Protein AF-A0A951K657-F1 (afdb_monomer)

Solvent-accessible surface area (backbone atoms only — not comparable to full-atom values): 16477 Å² total; per-residue (Å²): 132,79,83,72,75,10,32,23,38,54,66,85,27,36,49,50,70,65,60,55,49,51,17,49,51,46,45,46,56,62,49,43,58,57,51,50,55,52,50,51,54,36,43,76,71,51,40,68,32,94,78,66,47,94,76,34,62,66,59,53,51,48,53,50,50,55,50,49,52,57,38,48,50,48,14,52,29,23,33,74,68,17,27,41,73,26,27,52,76,70,41,30,33,37,26,23,64,56,17,35,62,27,50,60,70,32,22,42,50,24,40,56,36,43,53,64,19,43,69,65,83,35,58,36,42,56,39,35,81,71,38,82,60,35,34,27,54,25,30,58,76,36,44,35,38,47,30,31,56,90,50,50,44,86,25,90,84,70,24,13,66,75,59,92,83,51,91,63,56,53,67,59,50,7,46,62,71,37,70,58,56,74,67,58,42,52,51,51,49,52,51,48,57,48,38,53,57,25,41,52,70,22,33,73,64,50,81,74,43,97,55,39,67,58,31,50,48,41,50,32,50,45,34,46,41,46,47,30,70,76,37,63,90,52,24,74,55,47,48,42,24,58,79,51,28,63,76,46,70,88,48,84,76,62,57,62,60,53,43,48,58,29,74,77,31,66,68,62,36,30,58,75,48,69,46,61,92,85,39,40,62,54,64,57,52,70,58,81,90,78,88,80,83,84,83,81,81,80,82,82,88,80,134

Structure (mmCIF, N/CA/C/O backbone):
data_AF-A0A951K657-F1
#
_entry.id   AF-A0A951K657-F1
#
loop_
_atom_site.group_PDB
_atom_site.id
_atom_site.type_symbol
_atom_site.label_atom_id
_atom_site.label_alt_id
_atom_site.label_comp_id
_atom_site.label_asym_id
_atom_site.label_entity_id
_atom_site.label_seq_id
_atom_site.pdbx_PDB_ins_code
_atom_site.Cartn_x
_atom_site.Cartn_y
_atom_site.Cartn_z
_atom_site.occupancy
_atom_site.B_iso_or_equiv
_atom_site.auth_seq_id
_atom_site.auth_comp_id
_atom_site.auth_asym_id
_atom_site.auth_atom_id
_atom_site.pdbx_PDB_model_num
ATOM 1 N N . MET A 1 1 ? 3.129 24.658 0.415 1.00 36.84 1 MET A N 1
ATOM 2 C CA . MET A 1 1 ? 3.734 23.311 0.359 1.00 36.84 1 MET A CA 1
ATOM 3 C C . MET A 1 1 ? 2.594 22.319 0.476 1.00 36.84 1 MET A C 1
ATOM 5 O O . MET A 1 1 ? 2.076 22.123 1.563 1.00 36.84 1 MET A O 1
ATOM 9 N N . THR A 1 2 ? 2.093 21.830 -0.655 1.00 37.91 2 THR A N 1
ATOM 10 C CA . THR A 1 2 ? 1.007 20.845 -0.695 1.00 37.91 2 THR A CA 1
ATOM 11 C C . THR A 1 2 ? 1.469 19.587 0.023 1.00 37.91 2 THR A C 1
ATOM 13 O O . THR A 1 2 ? 2.501 19.034 -0.357 1.00 37.91 2 THR A O 1
ATOM 16 N N . SER A 1 3 ? 0.738 19.168 1.059 1.00 46.50 3 SER A N 1
ATOM 17 C CA . SER A 1 3 ? 0.893 17.846 1.666 1.00 46.50 3 SER A CA 1
ATOM 18 C C . SER A 1 3 ? 0.840 16.814 0.538 1.00 46.50 3 SER A C 1
ATOM 20 O O . SER A 1 3 ? -0.196 16.622 -0.098 1.00 46.50 3 SER A O 1
ATOM 22 N N . GLY A 1 4 ? 1.999 16.275 0.161 1.00 60.72 4 GLY A N 1
ATOM 23 C CA . GLY A 1 4 ? 2.090 15.308 -0.920 1.00 60.72 4 GLY A CA 1
ATOM 24 C C . GLY A 1 4 ? 1.488 14.013 -0.413 1.00 60.72 4 GLY A C 1
ATOM 25 O O . GLY A 1 4 ? 2.099 13.388 0.447 1.00 60.72 4 GLY A O 1
ATOM 26 N N . ARG A 1 5 ? 0.306 13.638 -0.919 1.00 71.69 5 ARG A N 1
ATOM 27 C CA . ARG A 1 5 ? -0.341 12.344 -0.649 1.00 71.69 5 ARG A CA 1
ATOM 28 C C . ARG A 1 5 ? 0.705 11.229 -0.674 1.00 71.69 5 ARG A C 1
ATOM 30 O O . ARG A 1 5 ? 1.334 10.998 -1.711 1.00 71.69 5 ARG A O 1
ATOM 37 N N . ARG A 1 6 ? 0.900 10.562 0.461 1.00 87.00 6 ARG A N 1
ATOM 38 C CA . ARG A 1 6 ? 1.860 9.464 0.592 1.00 87.00 6 ARG A CA 1
ATOM 39 C C . ARG A 1 6 ? 1.144 8.140 0.356 1.00 87.00 6 ARG A C 1
ATOM 41 O O . ARG A 1 6 ? -0.032 7.994 0.658 1.00 87.00 6 ARG A O 1
ATOM 48 N N . ALA A 1 7 ? 1.855 7.180 -0.210 1.00 89.56 7 ALA A N 1
ATOM 49 C CA . ALA A 1 7 ? 1.397 5.809 -0.380 1.00 89.56 7 ALA A CA 1
ATOM 50 C C . ALA A 1 7 ? 1.783 4.971 0.842 1.00 89.56 7 ALA A C 1
ATOM 52 O O . ALA A 1 7 ? 2.960 4.936 1.198 1.00 89.56 7 ALA A O 1
ATOM 53 N N . ARG A 1 8 ? 0.834 4.258 1.444 1.00 90.56 8 ARG A N 1
ATOM 54 C CA . ARG A 1 8 ? 1.086 3.193 2.422 1.00 90.56 8 ARG A CA 1
ATOM 55 C C . ARG A 1 8 ? 0.817 1.841 1.764 1.00 90.56 8 ARG A C 1
ATOM 57 O O . ARG A 1 8 ? -0.072 1.728 0.923 1.00 90.56 8 ARG A O 1
ATOM 64 N N . TRP A 1 9 ? 1.604 0.821 2.091 1.00 90.06 9 TRP A N 1
ATOM 65 C CA . TRP A 1 9 ? 1.439 -0.517 1.513 1.00 90.06 9 TRP A CA 1
ATOM 66 C C . TRP A 1 9 ? 1.827 -1.613 2.501 1.00 90.06 9 TRP A C 1
ATOM 68 O O . TRP A 1 9 ? 2.601 -1.390 3.424 1.00 90.06 9 TRP A O 1
ATOM 78 N N . SER A 1 10 ? 1.345 -2.831 2.268 1.00 88.44 10 SER A N 1
ATOM 79 C CA . SER A 1 10 ? 1.759 -4.029 3.007 1.00 88.44 10 SER A CA 1
ATOM 80 C C . SER A 1 10 ? 2.848 -4.809 2.262 1.00 88.44 10 SER A C 1
ATOM 82 O O . SER A 1 10 ? 3.091 -4.599 1.073 1.00 88.44 10 SER A O 1
ATOM 84 N N . THR A 1 11 ? 3.494 -5.772 2.924 1.00 86.81 11 THR A N 1
ATOM 85 C CA . THR A 1 11 ? 4.450 -6.684 2.262 1.00 86.81 11 THR A CA 1
ATOM 86 C C . THR A 1 11 ? 3.804 -7.477 1.123 1.00 86.81 11 THR A C 1
ATOM 88 O O . THR A 1 11 ? 4.459 -7.749 0.119 1.00 86.81 11 THR A O 1
ATOM 91 N N . ALA A 1 12 ? 2.505 -7.778 1.221 1.00 84.56 12 ALA A N 1
ATOM 92 C CA . ALA A 1 12 ? 1.753 -8.430 0.155 1.00 84.56 12 ALA A CA 1
ATOM 93 C C . ALA A 1 12 ? 1.646 -7.551 -1.102 1.00 84.56 12 ALA A C 1
ATOM 95 O O . ALA A 1 12 ? 1.672 -8.074 -2.213 1.00 84.56 12 ALA A O 1
ATOM 96 N N . ALA A 1 13 ? 1.570 -6.227 -0.956 1.00 89.19 13 ALA A N 1
ATOM 97 C CA . ALA A 1 13 ? 1.479 -5.286 -2.075 1.00 89.19 13 ALA A CA 1
ATOM 98 C C . ALA A 1 13 ? 2.794 -5.137 -2.867 1.00 89.19 13 ALA A C 1
ATOM 100 O O . ALA A 1 13 ? 2.797 -4.561 -3.955 1.00 89.19 13 ALA A O 1
ATOM 101 N N . VAL A 1 14 ? 3.912 -5.666 -2.362 1.00 92.44 14 VAL A N 1
ATOM 102 C CA . VAL A 1 14 ? 5.221 -5.595 -3.022 1.00 92.44 14 VAL A CA 1
ATOM 103 C C . VAL A 1 14 ? 5.235 -6.446 -4.296 1.00 92.44 14 VAL A C 1
ATOM 105 O O . VAL A 1 14 ? 4.946 -7.645 -4.270 1.00 92.44 14 VAL A O 1
ATOM 108 N N . ALA A 1 15 ? 5.640 -5.832 -5.410 1.00 92.69 15 ALA A N 1
ATOM 109 C CA . ALA A 1 15 ? 5.658 -6.478 -6.719 1.00 92.69 15 ALA A CA 1
ATOM 110 C C . ALA A 1 15 ? 6.639 -7.661 -6.765 1.00 92.69 15 ALA A C 1
ATOM 112 O O . ALA A 1 15 ? 7.788 -7.564 -6.308 1.00 92.69 15 ALA A O 1
ATOM 113 N N . ALA A 1 16 ? 6.196 -8.772 -7.348 1.00 92.00 16 ALA A N 1
ATOM 114 C CA . ALA A 1 16 ? 6.977 -9.991 -7.497 1.00 92.00 16 ALA A CA 1
ATOM 115 C C . ALA A 1 16 ? 8.127 -9.842 -8.508 1.00 92.00 16 ALA A C 1
ATOM 117 O O . ALA A 1 16 ? 8.050 -9.017 -9.422 1.00 92.00 16 ALA A O 1
ATOM 118 N N . PRO A 1 17 ? 9.190 -10.668 -8.409 1.00 90.69 17 PRO A N 1
ATOM 119 C CA . PRO A 1 17 ? 10.281 -10.642 -9.382 1.00 90.69 17 PRO A CA 1
ATOM 120 C C . PRO A 1 17 ? 9.796 -10.885 -10.819 1.00 90.69 17 PRO A C 1
ATOM 122 O O . PRO A 1 17 ? 10.276 -10.228 -11.738 1.00 90.69 17 PRO A O 1
ATOM 125 N N . ALA A 1 18 ? 8.801 -11.761 -11.007 1.00 90.81 18 ALA A N 1
ATOM 126 C CA . ALA A 1 18 ? 8.214 -12.050 -12.315 1.00 90.81 18 ALA A CA 1
ATOM 127 C C . ALA A 1 18 ? 7.479 -10.841 -12.921 1.00 90.81 18 ALA A C 1
ATOM 129 O O . ALA A 1 18 ? 7.693 -10.532 -14.087 1.00 90.81 18 ALA A O 1
ATOM 130 N N . GLU A 1 19 ? 6.687 -10.106 -12.130 1.00 91.88 19 GLU A N 1
ATOM 131 C CA . GLU A 1 19 ? 6.001 -8.879 -12.577 1.00 91.88 19 GLU A CA 1
ATOM 132 C C . GLU A 1 19 ? 7.016 -7.801 -12.983 1.00 91.88 19 GLU A C 1
ATOM 134 O O . GLU A 1 19 ? 6.885 -7.154 -14.020 1.00 91.88 19 GLU A O 1
ATOM 139 N N . ARG A 1 20 ? 8.089 -7.652 -12.195 1.00 92.12 20 ARG A N 1
ATOM 140 C CA . ARG A 1 20 ? 9.195 -6.734 -12.504 1.00 92.12 20 ARG A CA 1
ATOM 141 C C . ARG A 1 20 ? 9.932 -7.142 -13.784 1.00 92.12 20 ARG A C 1
ATOM 143 O O . ARG A 1 20 ? 10.294 -6.271 -14.574 1.00 92.12 20 ARG A O 1
ATOM 150 N N . GLY A 1 21 ? 10.147 -8.443 -13.985 1.00 91.50 21 GLY A N 1
ATOM 151 C CA . GLY A 1 21 ? 10.746 -9.003 -15.197 1.00 91.50 21 GLY A CA 1
ATOM 152 C C . GLY A 1 21 ? 9.871 -8.785 -16.431 1.00 91.50 21 GLY A C 1
ATOM 153 O O . GLY A 1 21 ? 10.366 -8.316 -17.451 1.00 91.50 21 GLY A O 1
ATOM 154 N N . ALA A 1 22 ? 8.565 -9.027 -16.321 1.00 93.75 22 ALA A N 1
ATOM 155 C CA . ALA A 1 22 ? 7.604 -8.779 -17.390 1.00 93.75 22 ALA A CA 1
ATOM 156 C C . ALA A 1 22 ? 7.537 -7.288 -17.766 1.00 93.75 22 ALA A C 1
ATOM 158 O O . ALA A 1 22 ? 7.591 -6.958 -18.949 1.00 93.75 22 ALA A O 1
ATOM 159 N N . ALA A 1 23 ? 7.528 -6.376 -16.785 1.00 93.75 23 ALA A N 1
ATOM 160 C CA . ALA A 1 23 ? 7.581 -4.936 -17.057 1.00 93.75 23 ALA A CA 1
ATOM 161 C C . ALA A 1 23 ? 8.860 -4.557 -17.814 1.00 93.75 23 ALA A C 1
ATOM 163 O O . ALA A 1 23 ? 8.818 -3.771 -18.760 1.00 93.75 23 ALA A O 1
ATOM 164 N N . TRP A 1 24 ? 9.998 -5.135 -17.414 1.00 91.50 24 TRP A N 1
ATOM 165 C CA . TRP A 1 24 ? 11.273 -4.913 -18.088 1.00 91.50 24 TRP A CA 1
ATOM 166 C C . TRP A 1 24 ? 11.266 -5.437 -19.526 1.00 91.50 24 TRP A C 1
ATOM 168 O O . TRP A 1 24 ? 11.791 -4.754 -20.400 1.00 91.50 24 TRP A O 1
ATOM 178 N N . LEU A 1 25 ? 10.652 -6.592 -19.796 1.00 93.31 25 LEU A N 1
ATOM 179 C CA . LEU A 1 25 ? 10.497 -7.110 -21.159 1.00 93.31 25 LEU A CA 1
ATOM 180 C C . LEU A 1 25 ? 9.660 -6.169 -22.034 1.00 93.31 25 LEU A C 1
ATOM 182 O O . LEU A 1 25 ? 10.054 -5.898 -23.165 1.00 93.31 25 LEU A O 1
ATOM 186 N N . ILE A 1 26 ? 8.562 -5.620 -21.503 1.00 93.62 26 ILE A N 1
ATOM 187 C CA . ILE A 1 26 ? 7.722 -4.651 -22.227 1.00 93.62 26 ILE A CA 1
ATOM 188 C C . ILE A 1 26 ? 8.519 -3.381 -22.542 1.00 93.62 26 ILE A C 1
ATOM 190 O O . ILE A 1 26 ? 8.580 -2.961 -23.696 1.00 93.62 26 ILE A O 1
ATOM 194 N N . ASP A 1 27 ? 9.184 -2.795 -21.542 1.00 92.25 27 ASP A N 1
ATOM 195 C CA . ASP A 1 27 ? 10.034 -1.617 -21.759 1.00 92.25 27 ASP A CA 1
ATOM 196 C C . ASP A 1 27 ? 11.173 -1.923 -22.753 1.00 92.25 27 ASP A C 1
ATOM 198 O O . ASP A 1 27 ? 11.537 -1.081 -23.572 1.00 92.25 27 ASP A O 1
ATOM 202 N N . THR A 1 28 ? 11.724 -3.139 -22.722 1.00 90.00 28 THR A N 1
ATOM 203 C CA . THR A 1 28 ? 12.795 -3.565 -23.632 1.00 90.00 28 THR A CA 1
ATOM 204 C C . THR A 1 28 ? 12.290 -3.704 -25.062 1.00 90.00 28 THR A C 1
ATOM 206 O O . THR A 1 28 ? 12.982 -3.263 -25.972 1.00 90.00 28 THR A O 1
ATOM 209 N N . ALA A 1 29 ? 11.083 -4.234 -25.279 1.00 91.44 29 ALA A N 1
ATOM 210 C CA . ALA A 1 29 ? 10.469 -4.318 -26.603 1.00 91.44 29 ALA A CA 1
ATOM 211 C C . ALA A 1 29 ? 10.284 -2.930 -27.246 1.00 91.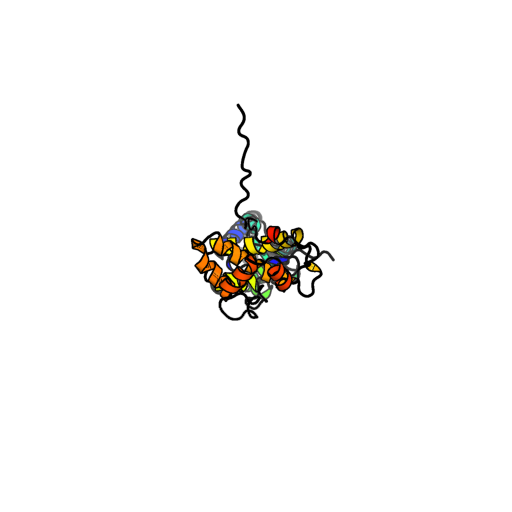44 29 ALA A C 1
ATOM 213 O O . ALA A 1 29 ? 10.530 -2.769 -28.440 1.00 91.44 29 ALA A O 1
ATOM 214 N N . ILE A 1 30 ? 9.949 -1.908 -26.448 1.00 87.50 30 ILE A N 1
ATOM 215 C CA . ILE A 1 30 ? 9.865 -0.513 -26.915 1.00 87.50 30 ILE A CA 1
ATOM 216 C C . ILE A 1 30 ? 11.235 -0.030 -27.416 1.00 87.50 30 ILE A C 1
ATOM 218 O O . ILE A 1 30 ? 11.348 0.513 -28.515 1.00 87.50 30 ILE A O 1
ATOM 222 N N . PHE A 1 31 ? 12.297 -0.261 -26.639 1.00 89.00 31 PHE A N 1
ATOM 223 C CA . PHE A 1 31 ? 13.657 0.117 -27.040 1.00 89.00 31 PHE A CA 1
ATOM 224 C C . PHE A 1 31 ? 14.247 -0.782 -28.129 1.00 89.00 31 PHE A C 1
ATOM 226 O O . PHE A 1 31 ? 15.192 -0.368 -28.798 1.00 89.00 31 PHE A O 1
ATOM 233 N N . TRP A 1 32 ? 13.697 -1.976 -28.340 1.00 90.62 32 TRP A N 1
ATOM 234 C CA . TRP A 1 32 ? 14.156 -2.909 -29.363 1.00 90.62 32 TRP A CA 1
ATOM 235 C C . TRP A 1 32 ? 13.965 -2.340 -30.770 1.00 90.62 32 TRP A C 1
ATOM 237 O O . TRP A 1 32 ? 14.863 -2.461 -31.595 1.00 90.62 32 TRP A O 1
ATOM 247 N N . VAL A 1 33 ? 12.864 -1.619 -31.013 1.00 88.56 33 VAL A N 1
ATOM 248 C CA . VAL A 1 33 ? 12.624 -0.910 -32.285 1.00 88.56 33 VAL A CA 1
ATOM 249 C C . VAL A 1 33 ? 13.722 0.117 -32.562 1.00 88.56 33 VAL A C 1
ATOM 251 O O . VAL A 1 33 ? 14.273 0.160 -33.661 1.00 88.56 33 VAL A O 1
ATOM 254 N N . VAL A 1 34 ? 14.083 0.910 -31.547 1.00 88.62 34 VAL A N 1
ATOM 255 C CA . VAL A 1 34 ? 15.183 1.881 -31.642 1.00 88.62 34 VAL A CA 1
ATOM 256 C C . VAL A 1 34 ? 16.489 1.151 -31.939 1.00 88.62 34 VAL A C 1
ATOM 258 O O . VAL A 1 34 ? 17.200 1.536 -32.862 1.00 88.62 34 VAL A O 1
ATOM 261 N N . TRP A 1 35 ? 16.764 0.066 -31.208 1.00 90.00 35 TRP A N 1
ATOM 262 C CA . TRP A 1 35 ? 17.951 -0.774 -31.376 1.00 90.00 35 TRP A CA 1
ATOM 263 C C . TRP A 1 35 ? 18.096 -1.297 -32.809 1.00 90.00 35 TRP A C 1
ATOM 265 O O . TRP A 1 35 ? 19.143 -1.090 -33.417 1.00 90.00 35 TRP A O 1
ATOM 275 N N . VAL A 1 36 ? 17.037 -1.899 -33.361 1.00 90.56 36 VAL A N 1
ATOM 276 C CA . VAL A 1 36 ? 16.998 -2.430 -34.733 1.00 90.56 36 VAL A CA 1
ATOM 277 C C . VAL A 1 36 ? 17.254 -1.327 -35.757 1.00 90.56 36 VAL A C 1
ATOM 279 O O . VAL A 1 36 ? 18.074 -1.520 -36.652 1.00 90.56 36 VAL A O 1
ATOM 282 N N . ALA A 1 37 ? 16.621 -0.160 -35.609 1.00 89.19 37 ALA A N 1
ATOM 283 C CA . ALA A 1 37 ? 16.818 0.960 -36.528 1.00 89.19 37 ALA A CA 1
ATOM 284 C C . ALA A 1 37 ? 18.288 1.414 -36.582 1.00 89.19 37 ALA A C 1
ATOM 286 O O . ALA A 1 37 ? 18.843 1.602 -37.665 1.00 89.19 37 ALA A O 1
ATOM 287 N N . GLY A 1 38 ? 18.951 1.533 -35.429 1.00 87.69 38 GLY A N 1
ATOM 288 C CA . GLY A 1 38 ? 20.371 1.880 -35.406 1.00 87.69 38 GLY A CA 1
ATOM 289 C C . GLY A 1 38 ? 21.282 0.758 -35.894 1.00 87.69 38 GLY A C 1
ATOM 290 O O . GLY A 1 38 ? 22.287 1.040 -36.540 1.00 87.69 38 GLY A O 1
ATOM 291 N N . THR A 1 39 ? 20.933 -0.512 -35.664 1.00 86.00 39 THR A N 1
ATOM 292 C CA . THR A 1 39 ? 21.669 -1.641 -36.253 1.00 86.00 39 THR A CA 1
ATOM 293 C C . THR A 1 39 ? 21.602 -1.621 -37.776 1.00 86.00 39 THR A C 1
ATOM 295 O O . THR A 1 39 ? 22.640 -1.783 -38.408 1.00 86.00 39 THR A O 1
ATOM 298 N N . ILE A 1 40 ? 20.430 -1.368 -38.368 1.00 87.75 40 ILE A N 1
ATOM 299 C CA . ILE A 1 40 ? 20.278 -1.240 -39.827 1.00 87.75 40 ILE A CA 1
ATOM 300 C C . ILE A 1 40 ? 21.192 -0.126 -40.355 1.00 87.75 40 ILE A C 1
ATOM 302 O O . ILE A 1 40 ? 21.992 -0.372 -41.254 1.00 87.75 40 ILE A O 1
ATOM 306 N N . LEU A 1 41 ? 21.174 1.054 -39.727 1.00 85.88 41 LEU A N 1
ATOM 307 C CA . LEU A 1 41 ? 22.048 2.174 -40.099 1.00 85.88 41 LEU A CA 1
ATOM 308 C C . LEU A 1 41 ? 23.548 1.819 -39.999 1.00 85.88 41 LEU A C 1
ATOM 310 O O . LEU A 1 41 ? 24.359 2.202 -40.845 1.00 85.88 41 LEU A O 1
ATOM 314 N N . LEU A 1 42 ? 23.945 1.079 -38.961 1.00 86.44 42 LEU A N 1
ATOM 315 C CA . LEU A 1 42 ? 25.331 0.632 -38.773 1.00 86.44 42 LEU A CA 1
ATOM 316 C C . LEU A 1 42 ? 25.762 -0.422 -39.806 1.00 86.44 42 LEU A C 1
ATOM 318 O O . LEU A 1 42 ? 26.932 -0.457 -40.193 1.00 86.44 42 LEU A O 1
ATOM 322 N N . VAL A 1 43 ? 24.832 -1.261 -40.267 1.00 85.19 43 VAL A N 1
ATOM 323 C CA . VAL A 1 43 ? 25.062 -2.207 -41.367 1.00 85.19 43 VAL A CA 1
ATOM 324 C C . VAL A 1 43 ? 25.204 -1.458 -42.693 1.00 85.19 43 VAL A C 1
ATOM 326 O O . VAL A 1 43 ? 26.173 -1.693 -43.410 1.00 85.19 43 VAL A O 1
ATOM 329 N N . GLU A 1 44 ? 24.314 -0.508 -42.992 1.00 84.75 44 GLU A N 1
ATOM 330 C CA . GLU A 1 44 ? 24.365 0.300 -44.223 1.00 84.75 44 GLU A CA 1
ATOM 331 C C . GLU A 1 44 ? 25.653 1.122 -44.339 1.00 84.75 44 GLU A C 1
ATOM 333 O O . GLU A 1 44 ? 26.218 1.270 -45.421 1.00 84.75 44 GLU A O 1
ATOM 338 N N . THR A 1 45 ? 26.166 1.624 -43.214 1.00 82.81 45 THR A N 1
ATOM 339 C CA . THR A 1 45 ? 27.448 2.348 -43.170 1.00 82.81 45 THR A CA 1
ATOM 340 C C . THR A 1 45 ? 28.679 1.433 -43.203 1.00 82.81 45 THR A C 1
ATOM 342 O O . THR A 1 45 ? 29.810 1.930 -43.202 1.00 82.81 45 THR A O 1
ATOM 345 N N . GLY A 1 46 ? 28.485 0.110 -43.250 1.00 79.38 46 GLY A N 1
ATOM 346 C CA . GLY A 1 46 ? 29.544 -0.895 -43.336 1.00 79.38 46 GLY A CA 1
ATOM 347 C C . GLY A 1 46 ? 30.339 -1.100 -42.043 1.00 79.38 46 GLY A C 1
ATOM 348 O O . GLY A 1 46 ? 31.395 -1.729 -42.079 1.00 79.38 46 GLY A O 1
ATOM 349 N N . GLU A 1 47 ? 29.880 -0.578 -40.898 1.00 78.56 47 GLU A N 1
ATOM 350 C CA . GLU A 1 47 ? 30.584 -0.739 -39.614 1.00 78.56 47 GLU A CA 1
ATOM 351 C C . GLU A 1 47 ? 30.385 -2.123 -38.990 1.00 78.56 47 GLU A C 1
ATOM 353 O O . GLU A 1 47 ? 31.306 -2.646 -38.363 1.00 78.56 47 GLU A O 1
ATOM 358 N N . LEU A 1 48 ? 29.210 -2.721 -39.200 1.00 74.88 48 LEU A N 1
ATOM 359 C CA . LEU A 1 48 ? 28.879 -4.094 -38.793 1.00 74.88 48 LEU A CA 1
ATOM 360 C C . LEU A 1 48 ? 29.008 -5.110 -39.950 1.00 74.88 48 LEU A C 1
ATOM 362 O O . LEU A 1 48 ? 28.506 -6.225 -39.836 1.00 74.88 48 LEU A O 1
ATOM 366 N N . GLY A 1 49 ? 29.636 -4.719 -41.067 1.00 68.62 49 GLY A N 1
ATOM 367 C CA . GLY A 1 49 ? 29.883 -5.584 -42.228 1.00 68.62 49 GLY A CA 1
ATOM 368 C C . GLY A 1 49 ? 31.028 -6.583 -42.015 1.00 68.62 49 GLY A C 1
ATOM 369 O O . GLY A 1 49 ? 31.593 -6.662 -40.928 1.00 68.62 49 GLY A O 1
ATOM 370 N N . ASP A 1 50 ? 31.382 -7.332 -43.063 1.00 72.38 50 ASP A N 1
ATOM 371 C CA . ASP A 1 50 ? 32.412 -8.377 -43.009 1.00 72.38 50 ASP A CA 1
ATOM 372 C C . ASP A 1 50 ? 33.728 -7.898 -43.675 1.00 72.38 50 ASP A C 1
ATOM 374 O O . ASP A 1 50 ? 33.710 -7.564 -44.865 1.00 72.38 50 ASP A O 1
ATOM 378 N N . PRO A 1 51 ? 34.873 -7.821 -42.960 1.00 67.94 51 PRO A N 1
ATOM 379 C CA . PRO A 1 51 ? 35.062 -8.182 -41.557 1.00 67.94 51 PRO A CA 1
ATOM 380 C C . PRO A 1 51 ? 34.595 -7.087 -40.574 1.00 67.94 51 PRO A C 1
ATOM 382 O O . PRO A 1 51 ? 34.761 -5.892 -40.857 1.00 67.94 51 PRO A O 1
ATOM 385 N N . PRO A 1 52 ? 34.103 -7.467 -39.378 1.00 65.94 52 PRO A N 1
ATOM 386 C CA . PRO A 1 52 ? 33.669 -6.518 -38.359 1.00 65.94 52 PRO A CA 1
ATOM 387 C C . PRO A 1 52 ? 34.805 -5.587 -37.938 1.00 65.94 52 PRO A C 1
ATOM 389 O O . PRO A 1 52 ? 35.909 -6.028 -37.597 1.00 65.94 52 PRO A O 1
ATOM 392 N N . ARG A 1 53 ? 34.536 -4.279 -37.898 1.00 69.75 53 ARG A N 1
ATOM 393 C CA . ARG A 1 53 ? 35.505 -3.307 -37.384 1.00 69.75 53 ARG A CA 1
ATOM 394 C C . ARG A 1 53 ? 35.441 -3.294 -35.861 1.00 69.75 53 ARG A C 1
ATOM 396 O O . ARG A 1 53 ? 34.538 -2.708 -35.274 1.00 69.75 53 ARG A O 1
ATOM 403 N N . TRP A 1 54 ? 36.449 -3.876 -35.216 1.00 61.94 54 TRP A N 1
ATOM 404 C CA . TRP A 1 54 ? 36.599 -3.886 -33.751 1.00 61.94 54 TRP A CA 1
ATOM 405 C C . TRP A 1 54 ? 36.617 -2.483 -33.115 1.00 61.94 54 TRP A C 1
ATOM 407 O O . TRP A 1 54 ? 36.338 -2.338 -31.929 1.00 61.94 54 TRP A O 1
ATOM 417 N N . THR A 1 55 ? 36.906 -1.441 -33.900 1.00 68.25 55 THR A N 1
ATOM 418 C CA . THR A 1 55 ? 36.925 -0.031 -33.487 1.00 68.25 55 THR A CA 1
ATOM 419 C C . THR A 1 55 ? 35.820 0.799 -34.144 1.00 68.25 55 THR A C 1
ATOM 421 O O . THR A 1 55 ? 36.039 1.976 -34.400 1.00 68.25 55 THR A O 1
ATOM 424 N N . ALA A 1 56 ? 34.652 0.215 -34.441 1.00 76.31 56 ALA A N 1
ATOM 425 C CA . ALA A 1 56 ? 33.488 0.900 -35.016 1.00 76.31 56 ALA A CA 1
ATOM 426 C C . ALA A 1 56 ? 33.011 2.070 -34.120 1.00 76.31 56 ALA A C 1
ATOM 428 O O . ALA A 1 56 ? 32.286 1.854 -33.139 1.00 76.31 56 ALA A O 1
ATOM 429 N N . PRO A 1 57 ? 33.423 3.325 -34.398 1.00 82.12 57 PRO A N 1
ATOM 430 C CA . PRO A 1 57 ? 33.189 4.420 -33.470 1.00 82.12 57 PRO A CA 1
ATOM 431 C C . PRO A 1 57 ? 31.712 4.816 -33.463 1.00 82.12 57 PRO A C 1
ATOM 433 O O . PRO A 1 57 ? 31.199 5.208 -32.416 1.00 82.12 57 PRO A O 1
ATOM 436 N N . ARG A 1 58 ? 30.992 4.662 -34.586 1.00 84.50 58 ARG A N 1
ATOM 437 C CA . ARG A 1 58 ? 29.553 4.939 -34.624 1.00 84.50 58 ARG A CA 1
ATOM 438 C C . ARG A 1 58 ? 28.780 3.865 -33.878 1.00 84.50 58 ARG A C 1
ATOM 440 O O . ARG A 1 58 ? 27.815 4.215 -33.212 1.00 84.50 58 ARG A O 1
ATOM 447 N N . ALA A 1 59 ? 29.220 2.605 -33.903 1.00 84.56 59 ALA A N 1
ATOM 448 C CA . ALA A 1 59 ? 28.618 1.561 -33.072 1.00 84.56 59 ALA A CA 1
ATOM 449 C C . ALA A 1 59 ? 28.755 1.876 -31.571 1.00 84.56 59 ALA A C 1
ATOM 451 O O . ALA A 1 59 ? 27.778 1.777 -30.831 1.00 84.56 59 ALA A O 1
ATOM 452 N N . LEU A 1 60 ? 29.928 2.333 -31.120 1.00 86.81 60 LEU A N 1
ATOM 453 C CA . LEU A 1 60 ? 30.130 2.756 -29.728 1.00 86.81 60 LEU A CA 1
ATOM 454 C C . LEU A 1 60 ? 29.278 3.976 -29.359 1.00 86.81 60 LEU A C 1
ATOM 456 O O . LEU A 1 60 ? 28.635 3.982 -28.308 1.00 86.81 60 LEU A O 1
ATOM 460 N N . VAL A 1 61 ? 29.231 4.989 -30.230 1.00 89.25 61 VAL A N 1
ATOM 461 C CA . VAL A 1 61 ? 28.368 6.167 -30.044 1.00 89.25 61 VAL A CA 1
ATOM 462 C C . VAL A 1 61 ? 26.900 5.751 -29.990 1.00 89.25 61 VAL A C 1
ATOM 464 O O . VAL A 1 61 ? 26.170 6.205 -29.115 1.00 89.25 61 VAL A O 1
ATOM 467 N N . TRP A 1 62 ? 26.469 4.850 -30.869 1.00 89.50 62 TRP A N 1
ATOM 468 C CA . TRP A 1 62 ? 25.109 4.328 -30.899 1.00 89.50 62 TRP A CA 1
ATOM 469 C C . TRP A 1 62 ? 24.741 3.603 -29.601 1.00 89.50 62 TRP A C 1
ATOM 471 O O . TRP A 1 62 ? 23.712 3.903 -28.995 1.00 89.50 62 TRP A O 1
ATOM 481 N N . LEU A 1 63 ? 25.611 2.708 -29.122 1.00 88.81 63 LEU A N 1
ATOM 482 C CA . LEU A 1 63 ? 25.433 2.025 -27.841 1.00 88.81 63 LEU A CA 1
ATOM 483 C C . LEU A 1 63 ? 25.324 3.024 -26.685 1.00 88.81 63 LEU A C 1
ATOM 485 O O . LEU A 1 63 ? 24.434 2.890 -25.844 1.00 88.81 63 LEU A O 1
ATOM 489 N N . ALA A 1 64 ? 26.185 4.044 -26.663 1.00 90.81 64 ALA A N 1
ATOM 490 C CA . ALA A 1 64 ? 26.137 5.099 -25.659 1.00 90.81 64 ALA A CA 1
ATOM 491 C C . ALA A 1 64 ? 24.821 5.889 -25.729 1.00 90.81 64 ALA A C 1
ATOM 493 O O . ALA A 1 64 ? 24.188 6.101 -24.697 1.00 90.81 64 ALA A O 1
ATOM 494 N N . VAL A 1 65 ? 24.363 6.267 -26.927 1.00 91.44 65 VAL A N 1
ATOM 495 C CA . VAL A 1 65 ? 23.099 6.992 -27.137 1.00 91.44 65 VAL A CA 1
ATOM 496 C C . VAL A 1 65 ? 21.909 6.169 -26.653 1.00 91.44 65 VAL A C 1
ATOM 498 O O . VAL A 1 65 ? 21.124 6.658 -25.842 1.00 91.44 65 VAL A O 1
ATOM 501 N N . VAL A 1 66 ? 21.783 4.908 -27.072 1.00 91.00 66 VAL A N 1
ATOM 502 C CA . VAL A 1 66 ? 20.682 4.032 -26.638 1.00 91.00 66 VAL A CA 1
ATOM 503 C C . VAL A 1 66 ? 20.729 3.793 -25.131 1.00 91.00 66 VAL A C 1
ATOM 505 O O . VAL A 1 66 ? 19.695 3.797 -24.455 1.00 91.00 66 VAL A O 1
ATOM 508 N N . TRP A 1 67 ? 21.925 3.611 -24.572 1.00 91.31 67 TRP A N 1
ATOM 509 C CA . TRP A 1 67 ? 22.086 3.459 -23.134 1.00 91.31 67 TRP A CA 1
ATOM 510 C C . TRP A 1 67 ? 21.635 4.723 -22.389 1.00 91.31 67 TRP A C 1
ATOM 512 O O . TRP A 1 67 ? 20.790 4.621 -21.502 1.00 91.31 67 TRP A O 1
ATOM 522 N N . VAL A 1 68 ? 22.091 5.912 -22.792 1.00 93.44 68 VAL A N 1
ATOM 523 C CA . VAL A 1 68 ? 21.677 7.191 -22.188 1.00 93.44 68 VAL A CA 1
ATOM 524 C C . VAL A 1 68 ? 20.171 7.405 -22.320 1.00 93.44 68 VAL A C 1
ATOM 526 O O . VAL A 1 68 ? 19.522 7.715 -21.323 1.00 93.44 68 VAL A O 1
ATOM 529 N N . LEU A 1 69 ? 19.591 7.181 -23.502 1.00 93.06 69 LEU A N 1
ATOM 530 C CA . LEU A 1 69 ? 18.151 7.322 -23.731 1.00 93.06 69 LEU A CA 1
ATOM 531 C C . LEU A 1 69 ? 17.347 6.370 -22.842 1.00 93.06 69 LEU A C 1
ATOM 533 O O . LEU A 1 69 ? 16.412 6.798 -22.169 1.00 93.06 69 LEU A O 1
ATOM 537 N N . SER A 1 70 ? 17.737 5.096 -22.773 1.00 91.75 70 SER A N 1
ATOM 538 C CA . SER A 1 70 ? 17.031 4.098 -21.960 1.00 91.75 70 SER A CA 1
ATOM 539 C C . SER A 1 70 ? 17.167 4.339 -20.454 1.00 91.75 70 SER A C 1
ATOM 541 O O . SER A 1 70 ? 16.232 4.072 -19.693 1.00 91.75 70 SER A O 1
ATOM 543 N N . ARG A 1 71 ? 18.309 4.861 -19.991 1.00 94.00 71 ARG A N 1
ATOM 544 C CA . ARG A 1 71 ? 18.501 5.238 -18.585 1.00 94.00 71 ARG A CA 1
ATOM 545 C C . ARG A 1 71 ? 17.791 6.533 -18.222 1.00 94.00 71 ARG A C 1
ATOM 547 O O . ARG A 1 71 ? 17.198 6.594 -17.144 1.00 94.00 71 ARG A O 1
ATOM 554 N N . GLY A 1 72 ? 17.838 7.524 -19.109 1.00 94.38 72 GLY A N 1
ATOM 555 C CA . GLY A 1 72 ? 17.138 8.796 -18.978 1.00 94.38 72 GLY A CA 1
ATOM 556 C C . GLY A 1 72 ? 15.630 8.590 -18.939 1.00 94.38 72 GLY A C 1
ATOM 557 O O . GLY A 1 72 ? 14.981 9.081 -18.023 1.00 94.38 72 GLY A O 1
ATOM 558 N N . TYR A 1 73 ? 15.093 7.773 -19.848 1.00 95.06 73 TYR A N 1
ATOM 559 C CA . TYR A 1 73 ? 13.687 7.370 -19.850 1.00 95.06 73 TYR A CA 1
ATOM 560 C C . TYR A 1 73 ? 13.261 6.742 -18.516 1.00 95.06 73 TYR A C 1
ATOM 562 O O . TYR A 1 73 ? 12.296 7.211 -17.918 1.00 95.06 73 TYR A O 1
ATOM 570 N N . ASP A 1 74 ? 13.979 5.732 -18.004 1.00 94.00 74 ASP A N 1
ATOM 571 C CA . ASP A 1 74 ? 13.616 5.102 -16.721 1.00 94.00 74 ASP A CA 1
ATOM 572 C C . ASP A 1 74 ? 13.732 6.089 -15.550 1.00 94.00 74 ASP A C 1
ATOM 574 O O . ASP A 1 74 ? 12.814 6.168 -14.739 1.00 94.00 74 ASP A O 1
ATOM 578 N N . ALA A 1 75 ? 14.807 6.881 -15.479 1.00 95.12 75 ALA A N 1
ATOM 579 C CA . ALA A 1 75 ? 15.014 7.836 -14.390 1.00 95.12 75 ALA A CA 1
ATOM 580 C C . ALA A 1 75 ? 13.959 8.954 -14.384 1.00 95.12 75 ALA A C 1
ATOM 582 O O . ALA A 1 75 ? 13.384 9.248 -13.336 1.00 95.12 75 ALA A O 1
ATOM 583 N N . LEU A 1 76 ? 13.678 9.560 -15.542 1.00 95.88 76 LEU A N 1
ATOM 584 C CA . LEU A 1 76 ? 12.698 10.639 -15.670 1.00 95.88 76 LEU A CA 1
ATOM 585 C C . LEU A 1 76 ? 11.276 10.134 -15.438 1.00 95.88 76 LEU A C 1
ATOM 587 O O . LEU A 1 76 ? 10.518 10.787 -14.719 1.00 95.88 76 LEU A O 1
ATOM 591 N N . SER A 1 77 ? 10.928 8.966 -15.986 1.00 95.19 77 SER A N 1
ATOM 592 C CA . SER A 1 77 ? 9.582 8.408 -15.830 1.00 95.19 77 SER A CA 1
ATOM 593 C C . SER A 1 77 ? 9.309 8.018 -14.379 1.00 95.19 77 SER A C 1
ATOM 595 O O . SER A 1 77 ? 8.270 8.362 -13.825 1.00 95.19 77 SER A O 1
ATOM 597 N N . VAL A 1 78 ? 10.283 7.394 -13.710 1.00 94.81 78 VAL A N 1
ATOM 598 C CA . VAL A 1 78 ? 10.172 7.052 -12.285 1.00 94.81 78 VAL A CA 1
ATOM 599 C C . VAL A 1 78 ? 10.127 8.296 -11.401 1.00 94.81 78 VAL A C 1
ATOM 601 O O . VAL A 1 78 ? 9.323 8.341 -10.476 1.00 94.81 78 VAL A O 1
ATOM 604 N N . ALA A 1 79 ? 10.943 9.315 -11.673 1.00 93.94 79 ALA A N 1
ATOM 605 C CA . ALA A 1 79 ? 10.920 10.545 -10.882 1.00 93.94 79 ALA A CA 1
ATOM 606 C C . ALA A 1 79 ? 9.613 11.342 -11.051 1.00 93.94 79 ALA A C 1
ATOM 608 O O . ALA A 1 79 ? 9.202 12.038 -10.127 1.00 93.94 79 ALA A O 1
ATOM 609 N N . SER A 1 80 ? 8.983 11.266 -12.228 1.00 93.56 80 SER A N 1
ATOM 610 C CA . SER A 1 80 ? 7.798 12.072 -12.559 1.00 93.56 80 SER A CA 1
ATOM 611 C C . SER A 1 80 ? 6.485 11.356 -12.243 1.00 93.56 80 SER A C 1
ATOM 613 O O . SER A 1 80 ? 5.551 11.985 -11.758 1.00 93.56 80 SER A O 1
ATOM 615 N N . TRP A 1 81 ? 6.419 10.047 -12.491 1.00 93.12 81 TRP A N 1
ATOM 616 C CA . TRP A 1 81 ? 5.189 9.253 -12.389 1.00 93.12 81 TRP A CA 1
ATOM 617 C C . TRP A 1 81 ? 5.332 8.010 -11.509 1.00 93.12 81 TRP A C 1
ATOM 619 O O . TRP A 1 81 ? 4.380 7.254 -11.366 1.00 93.12 81 TRP A O 1
ATOM 629 N N . GLY A 1 82 ? 6.521 7.729 -10.969 1.00 92.62 82 GLY A N 1
ATOM 630 C CA . GLY A 1 82 ? 6.789 6.484 -10.243 1.00 92.62 82 GLY A CA 1
ATOM 631 C C . GLY A 1 82 ? 6.859 5.254 -11.149 1.00 92.62 82 GLY A C 1
ATOM 632 O O . GLY A 1 82 ? 7.242 4.182 -10.700 1.00 92.62 82 GLY A O 1
ATOM 633 N N . SER A 1 83 ? 6.554 5.367 -12.439 1.00 95.12 83 SER A N 1
ATOM 634 C CA . SER A 1 83 ? 6.380 4.215 -13.318 1.00 95.12 83 SER A CA 1
ATOM 635 C C . SER A 1 83 ? 6.918 4.489 -14.724 1.00 95.12 83 SER A C 1
ATOM 637 O O . SER A 1 83 ? 6.946 5.628 -15.179 1.00 95.12 83 SER A O 1
ATOM 639 N N . THR A 1 84 ? 7.396 3.439 -15.390 1.00 95.56 84 THR A N 1
ATOM 640 C CA . THR A 1 84 ? 7.687 3.415 -16.836 1.00 95.56 84 THR A CA 1
ATOM 641 C C . THR A 1 84 ? 6.463 2.868 -17.570 1.00 95.56 84 THR A C 1
ATOM 643 O O . THR A 1 84 ? 5.603 2.261 -16.938 1.00 95.56 84 THR A O 1
ATOM 646 N N . ALA A 1 85 ? 6.370 3.023 -18.891 1.00 94.94 85 ALA A N 1
ATOM 647 C CA . ALA A 1 85 ? 5.244 2.496 -19.666 1.00 94.94 85 ALA A CA 1
ATOM 648 C C . ALA A 1 85 ? 4.998 0.997 -19.407 1.00 94.94 85 ALA A C 1
ATOM 650 O O . ALA A 1 85 ? 3.873 0.611 -19.101 1.00 94.94 85 ALA A O 1
ATOM 651 N N . GLY A 1 86 ? 6.042 0.158 -19.426 1.00 92.94 86 GLY A N 1
ATOM 652 C CA . GLY A 1 86 ? 5.901 -1.273 -19.143 1.00 92.94 86 GLY A CA 1
ATOM 653 C C . GLY A 1 86 ? 5.431 -1.573 -17.717 1.00 92.94 86 GLY A C 1
ATOM 654 O O . GLY A 1 86 ? 4.627 -2.478 -17.500 1.00 92.94 86 GLY A O 1
ATOM 655 N N .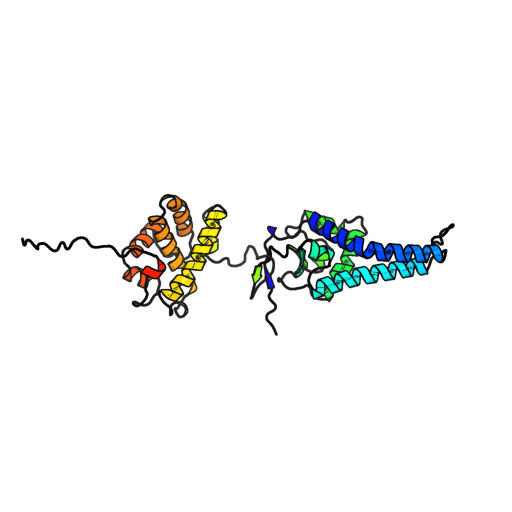 ARG A 1 87 ? 5.878 -0.784 -16.734 1.00 95.56 87 ARG A N 1
ATOM 656 C CA . ARG A 1 87 ? 5.414 -0.902 -15.343 1.00 95.56 87 ARG A CA 1
ATOM 657 C C . ARG A 1 87 ? 3.966 -0.439 -15.178 1.00 95.56 87 ARG A C 1
ATOM 659 O O . ARG A 1 87 ? 3.204 -1.102 -14.482 1.00 95.56 87 ARG A O 1
ATOM 666 N N . ALA A 1 88 ? 3.575 0.638 -15.853 1.00 94.88 88 ALA A N 1
ATOM 667 C CA . ALA A 1 88 ? 2.214 1.160 -15.838 1.00 94.88 88 ALA A CA 1
ATOM 668 C C . ALA A 1 88 ? 1.224 0.153 -16.438 1.00 94.88 88 ALA A C 1
ATOM 670 O O . ALA A 1 88 ? 0.169 -0.075 -15.853 1.00 94.88 88 ALA A O 1
ATOM 671 N N . VAL A 1 89 ? 1.598 -0.518 -17.536 1.00 95.12 89 VAL A N 1
ATOM 672 C CA . VAL A 1 89 ? 0.800 -1.600 -18.144 1.00 95.12 89 VAL A CA 1
ATOM 673 C C . VAL A 1 89 ? 0.547 -2.743 -17.157 1.00 95.12 89 VAL A C 1
ATOM 675 O O . VAL A 1 89 ? -0.555 -3.279 -17.115 1.00 95.12 89 VAL A O 1
ATOM 678 N N . LEU A 1 90 ? 1.537 -3.097 -16.334 1.00 94.75 90 LEU A N 1
ATOM 679 C CA . LEU A 1 90 ? 1.395 -4.141 -15.313 1.00 94.75 90 LEU A CA 1
ATOM 680 C C . LEU A 1 90 ? 0.843 -3.634 -13.973 1.00 94.75 90 LEU A C 1
ATOM 682 O O . LEU A 1 90 ? 0.778 -4.400 -13.013 1.00 94.75 90 LEU A O 1
ATOM 686 N N . GLY A 1 91 ? 0.460 -2.359 -13.881 1.00 94.62 91 GLY A N 1
ATOM 687 C CA . GLY A 1 91 ? -0.081 -1.777 -12.655 1.00 94.62 91 GLY A CA 1
ATOM 688 C C . GLY A 1 91 ? 0.910 -1.775 -11.489 1.00 94.62 91 GLY A C 1
ATOM 689 O O . GLY A 1 91 ? 0.494 -1.873 -10.335 1.00 94.62 91 GLY A O 1
ATOM 690 N N . ILE A 1 92 ? 2.213 -1.692 -11.767 1.00 95.88 92 ILE A N 1
ATOM 691 C CA . ILE A 1 92 ? 3.257 -1.572 -10.747 1.00 95.88 92 ILE A CA 1
ATOM 692 C C . ILE A 1 92 ? 3.917 -0.198 -10.817 1.00 95.88 92 ILE A C 1
ATOM 694 O O . ILE A 1 92 ? 4.056 0.403 -11.882 1.00 95.88 92 ILE A O 1
ATOM 698 N N . GLU A 1 93 ? 4.356 0.302 -9.673 1.00 95.75 93 GLU A N 1
ATOM 699 C CA . GLU A 1 93 ? 5.005 1.602 -9.557 1.00 95.75 93 GLU A CA 1
ATOM 700 C C . GLU A 1 93 ? 6.080 1.594 -8.469 1.00 95.75 93 GLU A C 1
ATOM 702 O O . GLU A 1 93 ? 6.133 0.723 -7.602 1.00 95.75 93 GLU A O 1
ATOM 707 N N . VAL A 1 94 ? 6.990 2.553 -8.561 1.00 95.50 94 VAL A N 1
ATOM 708 C CA . VAL A 1 94 ? 8.137 2.737 -7.682 1.00 95.50 94 VAL A CA 1
ATOM 709 C C . VAL A 1 94 ? 7.819 3.852 -6.699 1.00 95.50 94 VAL A C 1
ATOM 711 O O . VAL A 1 94 ? 7.477 4.964 -7.101 1.00 95.50 94 VAL A O 1
ATOM 714 N N . ARG A 1 95 ? 7.999 3.568 -5.414 1.00 94.94 95 ARG A N 1
ATOM 715 C CA . ARG A 1 95 ? 7.848 4.529 -4.320 1.00 94.94 95 ARG A CA 1
ATOM 716 C C . ARG A 1 95 ? 9.143 4.648 -3.529 1.00 94.94 95 ARG A C 1
ATOM 718 O O . ARG A 1 95 ? 9.953 3.716 -3.503 1.00 94.94 95 ARG A O 1
ATOM 725 N N . ASP A 1 96 ? 9.358 5.807 -2.918 1.00 93.62 96 ASP A N 1
ATOM 726 C CA . ASP A 1 96 ? 10.391 5.970 -1.893 1.00 93.62 96 ASP A CA 1
ATOM 727 C C . ASP A 1 96 ? 9.989 5.236 -0.600 1.00 93.62 96 ASP A C 1
ATOM 729 O O . ASP A 1 96 ? 8.871 4.747 -0.489 1.00 93.62 96 ASP A O 1
ATOM 733 N N . ARG A 1 97 ? 10.874 5.152 0.402 1.00 88.81 97 ARG A N 1
ATOM 734 C CA . ARG A 1 97 ? 10.546 4.506 1.693 1.00 88.81 97 ARG A CA 1
ATOM 735 C C . ARG A 1 97 ? 9.379 5.153 2.448 1.00 88.81 97 ARG A C 1
ATOM 737 O O . ARG A 1 97 ? 8.756 4.471 3.250 1.00 88.81 97 ARG A O 1
ATOM 744 N N . GLY A 1 98 ? 9.116 6.437 2.223 1.00 87.25 98 GLY A N 1
ATOM 745 C CA . GLY A 1 98 ? 8.114 7.224 2.937 1.00 87.25 98 GLY A CA 1
ATOM 746 C C . GLY A 1 98 ? 6.782 7.366 2.201 1.00 87.25 98 GLY A C 1
ATOM 747 O O . GLY A 1 98 ? 5.978 8.210 2.601 1.00 87.25 98 GLY A O 1
ATOM 748 N N . GLY A 1 99 ? 6.548 6.612 1.123 1.00 88.75 99 GLY A N 1
ATOM 749 C CA . GLY A 1 99 ? 5.303 6.660 0.356 1.00 88.75 99 GLY A CA 1
ATOM 750 C C . GLY A 1 99 ? 5.260 7.655 -0.800 1.00 88.75 99 GLY A C 1
ATOM 751 O O . GLY A 1 99 ? 4.298 7.672 -1.572 1.00 88.75 99 GLY A O 1
ATOM 752 N N . GLY A 1 100 ? 6.274 8.497 -0.934 1.00 91.44 100 GLY A N 1
ATOM 753 C CA . GLY A 1 100 ? 6.374 9.493 -1.986 1.00 91.44 100 GLY A CA 1
ATOM 754 C C . GLY A 1 100 ? 6.845 8.917 -3.318 1.00 91.44 100 GLY A C 1
ATOM 755 O O . GLY A 1 100 ? 7.237 7.751 -3.440 1.00 91.44 100 GLY A O 1
ATOM 756 N N . LEU A 1 101 ? 6.822 9.776 -4.336 1.00 92.69 101 LEU A N 1
ATOM 757 C CA . LEU A 1 101 ? 7.556 9.519 -5.569 1.00 92.69 101 LEU A CA 1
ATOM 758 C C . LEU A 1 101 ? 9.065 9.627 -5.298 1.00 92.69 101 LEU A C 1
ATOM 760 O O . LEU A 1 101 ? 9.484 10.518 -4.553 1.00 92.69 101 LEU A O 1
ATOM 764 N N . PRO A 1 102 ? 9.899 8.771 -5.913 1.00 92.31 102 PRO A N 1
ATOM 765 C CA . PRO A 1 102 ? 11.344 8.871 -5.774 1.00 92.31 102 PRO A CA 1
ATOM 766 C C . PRO A 1 102 ? 11.860 10.244 -6.205 1.00 92.31 102 PRO A C 1
ATOM 768 O O . PRO A 1 102 ? 11.486 10.772 -7.254 1.00 92.31 102 PRO A O 1
ATOM 771 N N . THR A 1 103 ? 12.783 10.808 -5.429 1.00 92.94 103 THR A N 1
ATOM 772 C CA . THR A 1 103 ? 13.454 12.050 -5.824 1.00 92.94 103 THR A CA 1
ATOM 773 C C . THR A 1 103 ? 14.247 11.837 -7.118 1.00 92.94 103 THR A C 1
ATOM 775 O O . THR A 1 103 ? 14.737 10.741 -7.392 1.00 92.94 103 THR A O 1
ATOM 778 N N . ARG A 1 104 ? 14.429 12.895 -7.918 1.00 92.94 104 ARG A N 1
ATOM 779 C CA . ARG A 1 104 ? 15.240 12.844 -9.152 1.00 92.94 104 ARG A CA 1
ATOM 780 C C . ARG A 1 104 ? 16.618 12.179 -8.965 1.00 92.94 104 ARG A C 1
ATOM 782 O O . ARG A 1 104 ? 16.927 11.282 -9.750 1.00 92.94 104 ARG A O 1
ATOM 789 N N . PRO A 1 105 ? 17.436 12.536 -7.948 1.00 92.62 105 PRO A N 1
ATOM 790 C CA . PRO A 1 105 ? 18.721 11.869 -7.734 1.00 92.62 105 PRO A CA 1
ATOM 791 C C . PRO A 1 105 ? 18.566 10.396 -7.336 1.00 92.62 105 PRO A C 1
ATOM 793 O O . PRO A 1 105 ? 19.350 9.565 -7.794 1.00 92.62 105 PRO A O 1
ATOM 796 N N . ALA A 1 106 ? 17.546 10.038 -6.548 1.00 91.69 106 ALA A N 1
ATOM 797 C CA . ALA A 1 106 ? 17.276 8.642 -6.207 1.00 91.69 106 ALA A CA 1
ATOM 798 C C . ALA A 1 106 ? 16.881 7.823 -7.447 1.00 91.69 106 ALA A C 1
ATOM 800 O O . ALA A 1 106 ? 17.440 6.752 -7.677 1.00 91.69 106 ALA A O 1
ATOM 801 N N . ALA A 1 107 ? 15.989 8.346 -8.294 1.00 93.81 107 ALA A N 1
ATOM 802 C CA . ALA A 1 107 ? 15.577 7.703 -9.542 1.00 93.81 107 ALA A CA 1
ATOM 803 C C . ALA A 1 107 ? 16.746 7.540 -10.531 1.00 93.81 107 ALA A C 1
ATOM 805 O O . ALA A 1 107 ? 16.902 6.480 -11.140 1.00 93.81 107 ALA A O 1
ATOM 806 N N . PHE A 1 108 ? 17.609 8.554 -10.646 1.00 94.75 108 PHE A N 1
ATOM 807 C CA . PHE A 1 108 ? 18.825 8.477 -11.456 1.00 94.75 108 PHE A CA 1
ATOM 808 C C . PHE A 1 108 ? 19.794 7.410 -10.929 1.00 94.75 108 PHE A C 1
ATOM 810 O O . PHE A 1 108 ? 20.206 6.523 -11.677 1.00 94.75 108 PHE A O 1
ATOM 817 N N . THR A 1 109 ? 20.093 7.441 -9.627 1.00 93.50 109 THR A N 1
ATOM 818 C CA . THR A 1 109 ? 20.984 6.475 -8.961 1.00 93.50 109 THR A CA 1
ATOM 819 C C . THR A 1 109 ? 20.474 5.049 -9.140 1.00 93.50 109 THR A C 1
ATOM 821 O O . THR A 1 109 ? 21.225 4.153 -9.521 1.00 93.50 109 THR A O 1
ATOM 824 N N . ARG A 1 110 ? 19.166 4.847 -8.954 1.00 93.25 110 ARG A N 1
ATOM 825 C CA . ARG A 1 110 ? 18.480 3.577 -9.194 1.00 93.25 110 ARG A CA 1
ATOM 826 C C . ARG A 1 110 ? 18.673 3.078 -10.628 1.00 93.25 110 ARG A C 1
ATOM 828 O O . ARG A 1 110 ? 19.016 1.914 -10.827 1.00 93.25 110 ARG A O 1
ATOM 835 N N . SER A 1 111 ? 18.464 3.947 -11.620 1.00 93.06 111 SER A N 1
ATOM 836 C CA . SER A 1 111 ? 18.586 3.610 -13.046 1.00 93.06 111 SER A CA 1
ATOM 837 C C . SER A 1 111 ? 20.024 3.223 -13.419 1.00 93.06 111 SER A C 1
ATOM 839 O O . SER A 1 111 ? 20.239 2.213 -14.097 1.00 93.06 111 SER A O 1
ATOM 841 N N . MET A 1 112 ? 21.019 3.958 -12.909 1.00 93.19 112 MET A N 1
ATOM 842 C CA . MET A 1 112 ? 22.442 3.655 -13.111 1.00 93.19 112 MET A CA 1
ATOM 843 C C . MET A 1 112 ? 22.837 2.324 -12.469 1.00 93.19 112 MET A C 1
ATOM 845 O O . MET A 1 112 ? 23.353 1.432 -13.147 1.00 93.19 112 MET A O 1
ATOM 849 N N . LEU A 1 113 ? 22.527 2.148 -11.180 1.00 92.19 113 LEU A N 1
ATOM 850 C CA . LEU A 1 113 ? 22.861 0.937 -10.429 1.00 92.19 113 LEU A CA 1
ATOM 851 C C . LEU A 1 113 ? 22.171 -0.308 -10.977 1.00 92.19 113 LEU A C 1
ATOM 853 O O . LEU A 1 113 ? 22.702 -1.405 -10.838 1.00 92.19 113 LEU A O 1
ATOM 857 N N . ARG A 1 114 ? 21.015 -0.168 -11.633 1.00 88.25 114 ARG A N 1
ATOM 858 C CA . ARG A 1 114 ? 20.371 -1.290 -12.318 1.00 88.25 114 ARG A CA 1
ATOM 859 C C . ARG A 1 114 ? 21.247 -1.852 -13.441 1.00 88.25 114 ARG A C 1
ATOM 861 O O . ARG A 1 114 ? 21.275 -3.065 -13.606 1.00 88.25 114 ARG A O 1
ATOM 868 N N . THR A 1 115 ? 22.001 -1.012 -14.158 1.00 87.75 115 THR A N 1
ATOM 869 C CA . THR A 1 115 ? 22.976 -1.490 -15.159 1.00 87.75 115 THR A CA 1
ATOM 870 C C . THR A 1 115 ? 24.031 -2.360 -14.481 1.00 87.75 115 THR A C 1
ATOM 872 O O . THR A 1 115 ? 24.234 -3.503 -14.879 1.00 87.75 115 THR A O 1
ATOM 875 N N . LEU A 1 116 ? 24.624 -1.862 -13.391 1.00 87.94 116 LEU A N 1
ATOM 876 C CA . LEU A 1 116 ? 25.624 -2.602 -12.616 1.00 87.94 116 LEU A CA 1
ATOM 877 C C . LEU A 1 116 ? 25.059 -3.876 -11.978 1.00 87.94 116 LEU A C 1
ATOM 879 O O . LEU A 1 116 ? 25.783 -4.849 -11.830 1.00 87.94 116 LEU A O 1
ATOM 883 N N . ALA A 1 117 ? 23.773 -3.895 -11.622 1.00 85.69 117 ALA A N 1
ATOM 884 C CA . ALA A 1 117 ? 23.124 -5.070 -11.050 1.00 85.69 117 ALA A CA 1
ATOM 885 C C . ALA A 1 117 ? 22.910 -6.195 -12.077 1.00 85.69 117 ALA A C 1
ATOM 887 O O . ALA A 1 117 ? 22.910 -7.364 -11.692 1.00 85.69 117 ALA A O 1
ATOM 888 N N . VAL A 1 118 ? 22.727 -5.849 -13.358 1.00 83.94 118 VAL A N 1
ATOM 889 C CA . VAL A 1 118 ? 22.490 -6.803 -14.455 1.00 83.94 118 VAL A CA 1
ATOM 890 C C . VAL A 1 118 ? 23.797 -7.300 -15.078 1.00 83.94 118 VAL A C 1
ATOM 892 O O . VAL A 1 118 ? 23.867 -8.474 -15.430 1.00 83.94 118 VAL A O 1
ATOM 895 N N . LEU A 1 119 ? 24.837 -6.459 -15.156 1.00 84.50 119 LEU A N 1
ATOM 896 C CA . LEU A 1 119 ? 26.143 -6.818 -15.734 1.00 84.50 119 LEU A CA 1
ATOM 897 C C . LEU A 1 119 ? 26.746 -8.142 -15.207 1.00 84.50 119 LEU A C 1
ATOM 899 O O . LEU A 1 119 ? 27.156 -8.951 -16.037 1.00 84.50 119 LEU A O 1
ATOM 903 N N . PRO A 1 120 ? 26.774 -8.435 -13.889 1.00 83.31 120 PRO A N 1
ATOM 904 C CA . PRO A 1 120 ? 27.269 -9.708 -13.365 1.00 83.31 120 PRO A CA 1
ATOM 905 C C . PRO A 1 120 ? 26.188 -10.802 -13.456 1.00 83.31 120 PRO A C 1
ATOM 907 O O . PRO A 1 120 ? 25.814 -11.391 -12.444 1.00 83.31 120 PRO A O 1
ATOM 910 N N . LEU A 1 121 ? 25.624 -11.021 -14.650 1.00 79.25 121 LEU A N 1
ATOM 911 C CA . LEU A 1 121 ? 24.544 -11.988 -14.922 1.00 79.25 121 LEU A CA 1
ATOM 912 C C . LEU A 1 121 ? 23.325 -11.845 -13.987 1.00 79.25 121 LEU A C 1
ATOM 914 O O . LEU A 1 121 ? 22.673 -12.822 -13.628 1.00 79.25 121 LEU A O 1
ATOM 918 N N . GLY A 1 122 ? 23.015 -10.619 -13.562 1.00 80.25 122 GLY A N 1
ATOM 919 C CA . GLY A 1 122 ? 21.901 -10.359 -12.649 1.00 80.25 122 GLY A CA 1
ATOM 920 C C . GLY A 1 122 ? 22.180 -10.653 -11.172 1.00 80.25 122 GLY A C 1
ATOM 921 O O . GLY A 1 122 ? 21.239 -10.626 -10.382 1.00 80.25 122 GLY A O 1
ATOM 922 N N . ALA A 1 123 ? 23.430 -10.879 -10.746 1.00 77.56 123 ALA A N 1
ATOM 923 C CA . ALA A 1 123 ? 23.752 -11.134 -9.335 1.00 77.56 123 ALA A CA 1
ATOM 924 C C . ALA A 1 123 ? 23.251 -10.021 -8.386 1.00 77.56 123 ALA A C 1
ATOM 926 O O . ALA A 1 123 ? 22.796 -10.296 -7.275 1.00 77.56 123 ALA A O 1
ATOM 927 N N . GLY A 1 124 ? 23.223 -8.760 -8.839 1.00 77.69 124 GLY A N 1
ATOM 928 C CA . GLY A 1 124 ? 22.666 -7.637 -8.070 1.00 77.69 124 GLY A CA 1
ATOM 929 C C . GLY A 1 124 ? 21.139 -7.675 -7.893 1.00 77.69 124 GLY A C 1
ATOM 930 O O . GLY A 1 124 ? 20.570 -6.818 -7.206 1.00 77.69 124 GLY A O 1
ATOM 931 N N . LEU A 1 125 ? 20.467 -8.650 -8.506 1.00 84.94 125 LEU A N 1
ATOM 932 C CA . LEU A 1 125 ? 19.039 -8.920 -8.371 1.00 84.94 125 LEU A CA 1
ATOM 933 C C . LEU A 1 125 ? 18.745 -10.075 -7.403 1.00 84.94 125 LEU A C 1
ATOM 935 O O . LEU A 1 125 ? 17.605 -10.190 -6.974 1.00 84.94 125 LEU A O 1
ATOM 939 N N . VAL A 1 126 ? 19.738 -10.872 -6.982 1.00 84.62 126 VAL A N 1
ATOM 940 C CA . VAL A 1 126 ? 19.571 -11.957 -5.985 1.00 84.62 126 VAL A CA 1
ATOM 941 C C . VAL A 1 126 ? 18.823 -11.509 -4.713 1.00 84.62 126 VAL A C 1
ATOM 943 O O . VAL A 1 126 ? 17.949 -12.232 -4.231 1.00 84.62 126 VAL A O 1
ATOM 946 N N . PRO A 1 127 ? 19.055 -10.292 -4.189 1.00 87.62 127 PRO A N 1
ATOM 947 C CA . PRO A 1 127 ? 18.231 -9.709 -3.134 1.00 87.62 127 PRO A CA 1
ATOM 948 C C . PRO A 1 127 ? 16.707 -9.728 -3.319 1.00 87.62 127 PRO A C 1
ATOM 950 O O . PRO A 1 127 ? 15.987 -9.696 -2.324 1.00 87.62 127 PRO A O 1
ATOM 953 N N . LEU A 1 128 ? 16.188 -9.778 -4.551 1.00 86.81 128 LEU A N 1
ATOM 954 C CA . LEU A 1 128 ? 14.744 -9.772 -4.809 1.00 86.81 128 LEU A CA 1
ATOM 955 C C . LEU A 1 128 ? 14.033 -10.997 -4.224 1.00 86.81 128 LEU A C 1
ATOM 957 O O . LEU A 1 128 ? 12.845 -10.905 -3.922 1.00 86.81 128 LEU A O 1
ATOM 961 N N . TRP A 1 129 ? 14.734 -12.125 -4.085 1.00 86.44 129 TRP A N 1
ATOM 962 C CA . TRP A 1 129 ? 14.156 -13.370 -3.575 1.00 86.44 129 TRP A CA 1
ATOM 963 C C . TRP A 1 129 ? 14.284 -13.521 -2.056 1.00 86.44 129 TRP A C 1
ATOM 965 O O . TRP A 1 129 ? 13.559 -14.321 -1.474 1.00 86.44 129 TRP A O 1
ATOM 975 N N . THR A 1 130 ? 15.170 -12.756 -1.412 1.00 86.56 130 THR A N 1
ATOM 976 C CA . THR A 1 130 ? 15.454 -12.870 0.030 1.00 86.56 130 THR A CA 1
ATOM 977 C C . THR A 1 130 ? 14.962 -11.679 0.850 1.00 86.56 130 THR A C 1
ATOM 979 O O . THR A 1 130 ? 14.658 -11.835 2.028 1.00 86.56 130 THR A O 1
ATOM 982 N N . ASP A 1 131 ? 14.864 -10.486 0.258 1.00 86.12 131 ASP A N 1
ATOM 983 C CA . ASP A 1 131 ? 14.348 -9.290 0.929 1.00 86.12 131 ASP A CA 1
ATOM 984 C C . ASP A 1 131 ? 12.813 -9.373 1.069 1.00 86.12 131 ASP A C 1
ATOM 986 O O . ASP A 1 131 ? 12.135 -9.556 0.053 1.00 86.12 131 ASP A O 1
ATOM 990 N N . PRO A 1 132 ? 12.227 -9.164 2.266 1.00 83.44 132 PRO A N 1
ATOM 991 C CA . PRO A 1 132 ? 10.771 -9.113 2.445 1.00 83.44 132 PRO A CA 1
ATOM 992 C C . PRO A 1 132 ? 10.081 -8.044 1.584 1.00 83.44 132 PRO A C 1
ATOM 994 O O . PRO A 1 132 ? 8.938 -8.216 1.170 1.00 83.44 132 PRO A O 1
ATOM 997 N N . GLN A 1 133 ? 10.786 -6.952 1.268 1.00 87.00 133 GLN A N 1
ATOM 998 C CA . GLN A 1 133 ? 10.326 -5.903 0.352 1.00 87.00 133 GLN A CA 1
ATOM 999 C C . GLN A 1 133 ? 10.821 -6.112 -1.091 1.00 87.00 133 GLN A C 1
ATOM 1001 O O . GLN A 1 133 ? 10.663 -5.232 -1.941 1.00 87.00 133 GLN A O 1
ATOM 1006 N N . ARG A 1 134 ? 11.428 -7.271 -1.382 1.00 89.56 134 ARG A N 1
ATOM 1007 C CA . ARG A 1 134 ? 11.895 -7.716 -2.706 1.00 89.56 134 ARG A CA 1
ATOM 1008 C C . ARG A 1 134 ? 12.724 -6.653 -3.429 1.00 89.56 134 ARG A C 1
ATOM 1010 O O . ARG A 1 134 ? 12.500 -6.360 -4.602 1.00 89.56 134 ARG A O 1
ATOM 1017 N N . ARG A 1 135 ? 13.647 -6.005 -2.717 1.00 90.75 135 ARG A N 1
ATOM 1018 C CA . ARG A 1 135 ? 14.457 -4.898 -3.246 1.00 90.75 135 ARG A CA 1
ATOM 1019 C C . ARG A 1 135 ? 15.774 -5.415 -3.810 1.00 90.75 135 ARG A C 1
ATOM 1021 O O . ARG A 1 135 ? 16.533 -6.069 -3.100 1.00 90.75 135 ARG A O 1
ATOM 1028 N N . GLY A 1 136 ? 16.071 -5.064 -5.060 1.00 90.12 136 GLY A N 1
ATOM 1029 C CA . GLY A 1 136 ? 17.401 -5.265 -5.647 1.00 90.12 136 GLY A CA 1
ATOM 1030 C C . GLY A 1 136 ? 18.452 -4.346 -5.034 1.00 90.12 136 GLY A C 1
ATOM 1031 O O . GLY A 1 136 ? 18.111 -3.388 -4.343 1.00 90.12 136 GLY A O 1
ATOM 1032 N N . VAL A 1 137 ? 19.735 -4.580 -5.332 1.00 90.88 137 VAL A N 1
ATOM 1033 C CA . VAL A 1 137 ? 20.825 -3.695 -4.865 1.00 90.88 137 VAL A CA 1
ATOM 1034 C C . VAL A 1 137 ? 20.553 -2.236 -5.254 1.00 90.88 137 VAL A C 1
ATOM 1036 O O . VAL A 1 137 ? 20.654 -1.339 -4.421 1.00 90.88 137 VAL A O 1
ATOM 1039 N N . HIS A 1 138 ? 20.113 -2.009 -6.492 1.00 91.81 138 HIS A N 1
ATOM 1040 C CA . HIS A 1 138 ? 19.751 -0.685 -6.998 1.00 91.81 138 HIS A CA 1
ATOM 1041 C C . HIS A 1 138 ? 18.588 -0.037 -6.228 1.00 91.81 138 HIS A C 1
ATOM 1043 O O . HIS A 1 138 ? 18.653 1.150 -5.918 1.00 91.81 138 HIS A O 1
ATOM 1049 N N . ASP A 1 139 ? 17.553 -0.809 -5.881 1.00 91.62 139 ASP A N 1
ATOM 1050 C CA . ASP A 1 139 ? 16.407 -0.321 -5.108 1.00 91.62 139 ASP A CA 1
ATOM 1051 C C . ASP A 1 139 ? 16.818 0.008 -3.664 1.00 91.62 139 ASP A C 1
ATOM 1053 O O . ASP A 1 139 ? 16.423 1.042 -3.127 1.00 91.62 139 ASP A O 1
ATOM 1057 N N . ARG A 1 140 ? 17.651 -0.837 -3.039 1.00 91.94 140 ARG A N 1
ATOM 1058 C CA . ARG A 1 140 ? 18.131 -0.647 -1.660 1.00 91.94 140 ARG A CA 1
ATOM 1059 C C . ARG A 1 140 ? 18.974 0.612 -1.510 1.00 91.94 140 ARG A C 1
ATOM 1061 O O . ARG A 1 140 ? 18.726 1.389 -0.587 1.00 91.94 140 ARG A O 1
ATOM 1068 N N . VAL A 1 141 ? 19.937 0.806 -2.412 1.00 92.06 141 VAL A N 1
ATOM 1069 C CA . VAL A 1 141 ? 20.820 1.981 -2.402 1.00 92.06 141 VAL A CA 1
ATOM 1070 C C . VAL A 1 141 ? 20.024 3.250 -2.699 1.00 92.06 141 VAL A C 1
ATOM 1072 O O . VAL A 1 141 ? 20.201 4.252 -2.016 1.00 92.06 141 VAL A O 1
ATOM 1075 N N . ALA A 1 142 ? 19.088 3.200 -3.650 1.00 91.69 142 ALA A N 1
ATOM 1076 C CA . ALA A 1 142 ? 18.229 4.340 -3.963 1.00 91.69 142 ALA A CA 1
ATOM 1077 C C . ALA A 1 142 ? 17.117 4.595 -2.928 1.00 91.69 142 ALA A C 1
ATOM 1079 O O . ALA A 1 142 ? 16.414 5.596 -3.028 1.00 91.69 142 ALA A O 1
ATOM 1080 N N . GLY A 1 143 ? 16.921 3.698 -1.955 1.00 92.56 143 GLY A N 1
ATOM 1081 C CA . GLY A 1 143 ? 15.848 3.812 -0.968 1.00 92.56 143 GLY A CA 1
ATOM 1082 C C . GLY A 1 143 ? 14.450 3.732 -1.579 1.00 92.56 143 GLY A C 1
ATOM 1083 O O . GLY A 1 143 ? 13.554 4.468 -1.173 1.00 92.56 143 GLY A O 1
ATOM 1084 N N . THR A 1 144 ? 14.270 2.846 -2.555 1.00 94.00 144 THR A N 1
ATOM 1085 C CA . THR A 1 144 ? 13.012 2.676 -3.289 1.00 94.00 144 THR A CA 1
ATOM 1086 C C . THR A 1 144 ? 12.458 1.263 -3.149 1.00 94.00 144 THR A C 1
ATOM 1088 O O . THR A 1 144 ? 13.165 0.324 -2.772 1.00 94.00 144 THR A O 1
ATOM 1091 N N . VAL A 1 145 ? 11.173 1.111 -3.449 1.00 94.94 145 VAL A N 1
ATOM 1092 C CA . VAL A 1 145 ? 10.473 -0.172 -3.516 1.00 94.94 145 VAL A CA 1
ATOM 1093 C C . VAL A 1 145 ? 9.504 -0.164 -4.692 1.00 94.94 145 VAL A C 1
ATOM 1095 O O . VAL A 1 145 ? 9.000 0.890 -5.070 1.00 94.94 145 VAL A O 1
ATOM 1098 N N . VAL A 1 146 ? 9.252 -1.334 -5.279 1.00 95.50 146 VAL A N 1
ATOM 1099 C CA . VAL A 1 146 ? 8.244 -1.499 -6.333 1.00 95.50 146 VAL A CA 1
ATOM 1100 C C . VAL A 1 146 ? 7.022 -2.189 -5.745 1.00 95.50 146 VAL A C 1
ATOM 1102 O O . VAL A 1 146 ? 7.134 -3.277 -5.173 1.00 95.50 146 VAL A O 1
ATOM 1105 N N . VAL A 1 147 ? 5.870 -1.555 -5.902 1.00 95.50 147 VAL A N 1
ATOM 1106 C CA . VAL A 1 147 ? 4.584 -1.939 -5.318 1.00 95.50 147 VAL A CA 1
ATOM 1107 C C . VAL A 1 147 ? 3.514 -2.003 -6.404 1.00 95.50 147 VAL A C 1
ATOM 1109 O O . VAL A 1 147 ? 3.637 -1.367 -7.450 1.00 95.50 147 VAL A O 1
ATOM 1112 N N . ARG A 1 148 ? 2.470 -2.798 -6.174 1.00 95.00 148 ARG A N 1
ATOM 1113 C CA . ARG A 1 148 ? 1.287 -2.856 -7.038 1.00 95.00 148 ARG A CA 1
ATOM 1114 C C . ARG A 1 148 ? 0.406 -1.641 -6.757 1.00 95.00 148 ARG A C 1
ATOM 1116 O O . ARG A 1 148 ? -0.048 -1.477 -5.630 1.00 95.00 148 ARG A O 1
ATOM 1123 N N . ALA A 1 149 ? 0.141 -0.825 -7.773 1.00 92.19 149 ALA A N 1
ATOM 1124 C CA . ALA A 1 149 ? -0.579 0.443 -7.652 1.00 92.19 149 ALA A CA 1
ATOM 1125 C C . ALA A 1 149 ? -1.986 0.273 -7.052 1.00 92.19 149 ALA A C 1
ATOM 1127 O O . ALA A 1 149 ? -2.408 1.071 -6.224 1.00 92.19 149 ALA A O 1
ATOM 1128 N N . ALA A 1 150 ? -2.684 -0.812 -7.405 1.00 89.31 150 ALA A N 1
ATOM 1129 C CA . ALA A 1 150 ? -4.018 -1.120 -6.882 1.00 89.31 150 ALA A CA 1
ATOM 1130 C C . ALA A 1 150 ? -4.037 -1.545 -5.398 1.00 89.31 150 ALA A C 1
ATOM 1132 O O . ALA A 1 150 ? -5.105 -1.613 -4.801 1.00 89.31 150 ALA A O 1
ATOM 1133 N N . ALA A 1 151 ? -2.880 -1.864 -4.812 1.00 85.88 151 ALA A N 1
ATOM 1134 C CA . ALA A 1 151 ? -2.749 -2.336 -3.432 1.00 85.88 151 ALA A CA 1
ATOM 1135 C C . ALA A 1 151 ? -2.149 -1.269 -2.497 1.00 85.88 151 ALA A C 1
ATOM 1137 O O . ALA A 1 151 ? -1.655 -1.596 -1.417 1.00 85.88 151 ALA A O 1
ATOM 1138 N N . ILE A 1 152 ? -2.140 -0.012 -2.940 1.00 88.12 152 ILE A N 1
ATOM 1139 C CA . ILE A 1 152 ? -1.639 1.131 -2.185 1.00 88.12 152 ILE A CA 1
ATOM 1140 C C . ILE A 1 152 ? -2.809 1.869 -1.549 1.00 88.12 152 ILE A C 1
ATOM 1142 O O . ILE A 1 152 ? -3.789 2.202 -2.213 1.00 88.12 152 ILE A O 1
ATOM 1146 N N . GLU A 1 153 ? -2.648 2.200 -0.276 1.00 86.12 153 GLU A N 1
ATOM 1147 C CA . GLU A 1 153 ? -3.542 3.083 0.458 1.00 86.12 153 GLU A CA 1
ATOM 1148 C C . GLU A 1 153 ? -2.985 4.506 0.438 1.00 86.12 153 GLU A C 1
ATOM 1150 O O . GLU A 1 153 ? -1.776 4.730 0.552 1.00 86.12 153 GLU A O 1
ATOM 1155 N N . VAL A 1 154 ? -3.862 5.492 0.282 1.00 83.88 154 VAL A N 1
ATOM 1156 C CA . VAL A 1 154 ? -3.465 6.898 0.357 1.00 83.88 154 VAL A CA 1
ATOM 1157 C C . VAL A 1 154 ? -3.439 7.318 1.822 1.00 83.88 154 VAL A C 1
ATOM 1159 O O . VAL A 1 154 ? -4.457 7.240 2.500 1.00 83.88 154 VAL A O 1
ATOM 1162 N N . ALA A 1 155 ? -2.285 7.781 2.290 1.00 78.75 155 ALA A N 1
ATOM 1163 C CA . ALA A 1 155 ? -2.065 8.258 3.646 1.00 78.75 155 ALA A CA 1
ATOM 1164 C C . ALA A 1 155 ? -1.742 9.760 3.662 1.00 78.75 155 ALA A C 1
ATOM 1166 O O . ALA A 1 155 ? -0.944 10.256 2.855 1.00 78.75 155 ALA A O 1
ATOM 1167 N N . ASP A 1 156 ? -2.336 10.471 4.622 1.00 70.06 156 ASP A N 1
ATOM 1168 C CA . ASP A 1 156 ? -2.218 11.929 4.746 1.00 70.06 156 ASP A CA 1
ATOM 1169 C C . ASP A 1 156 ? -0.970 12.383 5.526 1.00 70.06 156 ASP A C 1
ATOM 1171 O O . ASP A 1 156 ? -0.514 13.512 5.340 1.00 70.06 156 ASP A O 1
ATOM 1175 N N . ALA A 1 157 ? -0.389 11.514 6.366 1.00 69.06 157 ALA A N 1
ATOM 1176 C CA . ALA A 1 157 ? 0.734 11.857 7.250 1.00 69.06 157 ALA A CA 1
ATOM 1177 C C . ALA A 1 157 ? 1.981 10.982 7.026 1.00 69.06 157 ALA A C 1
ATOM 1179 O O . ALA A 1 157 ? 3.036 11.495 6.643 1.00 69.06 157 ALA A O 1
ATOM 1180 N N . ALA A 1 158 ? 1.865 9.664 7.217 1.00 75.75 158 ALA A N 1
ATOM 1181 C CA . ALA A 1 158 ? 2.960 8.704 7.071 1.00 75.75 158 ALA A CA 1
ATOM 1182 C C . ALA A 1 158 ? 2.615 7.653 6.006 1.00 75.75 158 ALA A C 1
ATOM 1184 O O . ALA A 1 158 ? 1.616 6.947 6.112 1.00 75.75 158 ALA A O 1
ATOM 1185 N N . GLY A 1 159 ? 3.439 7.571 4.960 1.00 84.88 159 GLY A N 1
ATOM 1186 C CA . GLY A 1 159 ? 3.404 6.468 4.001 1.00 84.88 159 GLY A CA 1
ATOM 1187 C C . GLY A 1 159 ? 4.574 5.523 4.224 1.00 84.88 159 GLY A C 1
ATOM 1188 O O . GLY A 1 159 ? 5.362 5.704 5.149 1.00 84.88 159 GLY A O 1
ATOM 1189 N N . GLY A 1 160 ? 4.725 4.548 3.339 1.00 87.94 160 GLY A N 1
ATOM 1190 C CA . GLY A 1 160 ? 5.734 3.511 3.477 1.00 87.94 160 GLY A CA 1
ATOM 1191 C C . GLY A 1 160 ? 5.149 2.144 3.798 1.00 87.94 160 GLY A C 1
ATOM 1192 O O . GLY A 1 160 ? 3.933 1.930 3.793 1.00 87.94 160 GLY A O 1
ATOM 1193 N N . LEU A 1 161 ? 6.054 1.218 4.105 1.00 84.69 161 LEU A N 1
ATOM 1194 C CA . LEU A 1 161 ? 5.689 -0.003 4.807 1.00 84.69 161 LEU A CA 1
ATOM 1195 C C . LEU A 1 161 ? 5.473 0.371 6.285 1.00 84.69 161 LEU A C 1
ATOM 1197 O O . LEU A 1 161 ? 6.376 0.999 6.838 1.00 84.69 161 LEU A O 1
ATOM 1201 N N . PRO A 1 162 ? 4.335 0.006 6.905 1.00 80.31 162 PRO A N 1
ATOM 1202 C CA . PRO A 1 162 ? 4.128 0.177 8.338 1.00 80.31 162 PRO A CA 1
ATOM 1203 C C . PRO A 1 162 ? 5.303 -0.398 9.125 1.00 80.31 162 PRO A C 1
ATOM 1205 O O . PRO A 1 162 ? 5.780 -1.493 8.801 1.00 80.31 162 PRO A O 1
ATOM 1208 N N . ASP A 1 163 ? 5.756 0.329 10.142 1.00 70.38 163 ASP A N 1
ATOM 1209 C CA . ASP A 1 163 ? 6.712 -0.225 11.095 1.00 70.38 163 ASP A CA 1
ATOM 1210 C C . ASP A 1 163 ? 5.975 -1.307 11.912 1.00 70.38 163 ASP A C 1
ATOM 1212 O O . ASP A 1 163 ? 4.870 -1.044 12.393 1.00 70.38 163 ASP A O 1
ATOM 1216 N N . PRO A 1 164 ? 6.492 -2.545 12.028 1.00 64.94 164 PRO A N 1
ATOM 1217 C CA . PRO A 1 164 ? 5.897 -3.544 12.916 1.00 64.94 164 PRO A CA 1
ATOM 1218 C C . PRO A 1 164 ? 5.757 -3.053 14.365 1.00 64.94 164 PRO A C 1
ATOM 1220 O O . PRO A 1 164 ? 4.836 -3.502 15.046 1.00 64.94 164 PRO A O 1
ATOM 1223 N N . ASP A 1 165 ? 6.610 -2.118 14.795 1.00 60.06 165 ASP A N 1
ATOM 1224 C CA . ASP A 1 165 ? 6.578 -1.510 16.127 1.00 60.06 165 ASP A CA 1
ATOM 1225 C C . ASP A 1 165 ? 5.810 -0.169 16.154 1.00 60.06 165 ASP A C 1
ATOM 1227 O O . ASP A 1 165 ? 5.756 0.501 17.189 1.00 60.06 165 ASP A O 1
ATOM 1231 N N . GLU A 1 166 ? 5.193 0.244 15.035 1.00 61.94 166 GLU A N 1
ATOM 1232 C CA . GLU A 1 166 ? 4.328 1.428 14.992 1.00 61.94 166 GLU A CA 1
ATOM 1233 C C . GLU A 1 166 ? 3.173 1.243 15.992 1.00 61.94 166 GLU A C 1
ATOM 1235 O O . GLU A 1 166 ? 2.553 0.170 15.990 1.00 61.94 166 GLU A O 1
ATOM 1240 N N . PRO A 1 167 ? 2.840 2.257 16.821 1.00 56.56 167 PRO A N 1
ATOM 1241 C CA . PRO A 1 167 ? 1.717 2.185 17.747 1.00 56.56 167 PRO A CA 1
ATOM 1242 C C . PRO A 1 167 ? 0.434 1.859 16.983 1.00 56.56 167 PRO A C 1
ATOM 1244 O O . PRO A 1 167 ? -0.192 2.712 16.355 1.00 56.56 167 PRO A O 1
ATOM 1247 N N . THR A 1 168 ? 0.063 0.585 16.988 1.00 67.50 168 THR A N 1
ATOM 1248 C CA . THR A 1 168 ? -1.179 0.126 16.386 1.00 67.50 168 THR A CA 1
ATOM 1249 C C . THR A 1 168 ? -2.295 0.538 17.333 1.00 67.50 168 THR A C 1
ATOM 1251 O O . THR A 1 168 ? -2.163 0.357 18.543 1.00 67.50 168 THR A O 1
ATOM 1254 N N . GLU A 1 169 ? -3.382 1.107 16.809 1.00 81.25 169 GLU A N 1
ATOM 1255 C CA . GLU A 1 169 ? -4.515 1.479 17.655 1.00 81.25 169 GLU A CA 1
ATOM 1256 C C . GLU A 1 169 ? -4.950 0.283 18.527 1.00 81.25 169 GLU A C 1
ATOM 1258 O O . GLU A 1 169 ? -5.044 -0.840 18.011 1.00 81.25 169 GLU A O 1
ATOM 1263 N N . PRO A 1 170 ? -5.236 0.489 19.829 1.00 86.88 170 PRO A N 1
ATOM 1264 C CA . PRO A 1 170 ? -5.600 -0.588 20.755 1.00 86.88 170 PRO A CA 1
ATOM 1265 C C . PRO A 1 170 ? -6.721 -1.500 20.241 1.00 86.88 170 PRO A C 1
ATOM 1267 O O . PRO A 1 170 ? -6.695 -2.711 20.463 1.00 86.88 170 PRO A O 1
ATOM 1270 N N . THR A 1 171 ? -7.666 -0.932 19.491 1.00 89.19 171 THR A N 1
ATOM 1271 C CA . THR A 1 171 ? -8.753 -1.654 18.827 1.00 89.19 171 THR A CA 1
ATOM 1272 C C . THR A 1 171 ? -8.239 -2.686 17.823 1.00 89.19 171 THR A C 1
ATOM 1274 O O . THR A 1 171 ? -8.622 -3.855 17.871 1.00 89.19 171 THR A O 1
ATOM 1277 N N . GLU A 1 172 ? -7.335 -2.288 16.927 1.00 89.06 172 GLU A N 1
ATOM 1278 C CA . GLU A 1 172 ? -6.775 -3.180 15.908 1.00 89.06 172 GLU A CA 1
ATOM 1279 C C . GLU A 1 172 ? -5.879 -4.253 16.548 1.00 89.06 172 GLU A C 1
ATOM 1281 O O . GLU A 1 172 ? -5.916 -5.414 16.130 1.00 89.06 172 GLU A O 1
ATOM 1286 N N . LEU A 1 173 ? -5.136 -3.908 17.607 1.00 88.00 173 LEU A N 1
ATOM 1287 C CA . LEU A 1 173 ? -4.380 -4.874 18.415 1.00 88.00 173 LEU A CA 1
ATOM 1288 C C . LEU A 1 173 ? -5.294 -5.946 19.021 1.00 88.00 173 LEU A C 1
ATOM 1290 O O . LEU A 1 173 ? -4.997 -7.140 18.914 1.00 88.00 173 LEU A O 1
ATOM 1294 N N . ALA A 1 174 ? -6.427 -5.545 19.599 1.00 91.00 174 ALA A N 1
ATOM 1295 C CA . ALA A 1 174 ? -7.397 -6.470 20.176 1.00 91.00 174 ALA A CA 1
ATOM 1296 C C . ALA A 1 174 ? -8.025 -7.389 19.111 1.00 91.00 174 ALA A C 1
ATOM 1298 O O . ALA A 1 174 ? -8.118 -8.603 19.319 1.00 91.00 174 ALA A O 1
ATOM 1299 N N . ILE A 1 175 ? -8.398 -6.842 17.946 1.00 91.00 175 ILE A N 1
ATOM 1300 C CA . ILE A 1 175 ? -8.983 -7.605 16.827 1.00 91.00 175 ILE A CA 1
ATOM 1301 C C . ILE A 1 175 ? -7.992 -8.647 16.290 1.00 91.00 175 ILE A C 1
ATOM 1303 O O . ILE A 1 175 ? -8.360 -9.816 16.116 1.00 91.00 175 ILE A O 1
ATOM 1307 N N . ARG A 1 176 ? -6.729 -8.255 16.065 1.00 87.62 176 ARG A N 1
ATOM 1308 C CA . ARG A 1 176 ? -5.663 -9.167 15.612 1.00 87.62 176 ARG A CA 1
ATOM 1309 C C . ARG A 1 176 ? -5.359 -10.237 16.658 1.00 87.62 176 ARG A C 1
ATOM 1311 O O . ARG A 1 176 ? -5.268 -11.418 16.326 1.00 87.62 176 ARG A O 1
ATOM 1318 N N . GLY A 1 177 ? -5.247 -9.839 17.925 1.00 86.38 177 GLY A N 1
ATOM 1319 C CA . GLY A 1 177 ? -4.934 -10.740 19.033 1.00 86.38 177 GLY A CA 1
ATOM 1320 C C . GLY A 1 177 ? -6.030 -11.769 19.328 1.00 86.38 177 GLY A C 1
ATOM 1321 O O . GLY A 1 177 ? -5.738 -12.833 19.873 1.00 86.38 177 GLY A O 1
ATOM 1322 N N . ALA A 1 178 ? -7.282 -11.498 18.950 1.00 88.94 178 ALA A N 1
ATOM 1323 C CA . ALA A 1 178 ? -8.408 -12.407 19.169 1.00 88.94 178 ALA A CA 1
ATOM 1324 C C . ALA A 1 178 ? -8.389 -13.676 18.288 1.00 88.94 178 ALA A C 1
ATOM 1326 O O . ALA A 1 178 ? -9.219 -14.571 18.503 1.00 88.94 178 ALA A O 1
ATOM 1327 N N . GLY A 1 179 ? -7.458 -13.771 17.326 1.00 84.56 179 GLY A N 1
ATOM 1328 C CA . GLY A 1 179 ? -7.309 -14.928 16.437 1.00 84.56 179 GLY A CA 1
ATOM 1329 C C . GLY A 1 179 ? -8.512 -15.104 15.509 1.00 84.56 179 GLY A C 1
ATOM 1330 O O . GLY A 1 179 ? -9.089 -16.187 15.440 1.00 84.56 179 GLY A O 1
ATOM 1331 N N . THR A 1 180 ? -8.947 -14.012 14.876 1.00 85.94 180 THR A N 1
ATOM 1332 C CA . THR A 1 180 ? -10.101 -13.989 13.965 1.00 85.94 180 THR A CA 1
ATOM 1333 C C . THR A 1 180 ? -9.702 -14.325 12.529 1.00 85.94 180 THR A C 1
ATOM 1335 O O . THR A 1 180 ? -8.569 -14.077 12.122 1.00 85.94 180 THR A O 1
ATOM 1338 N N . ASP A 1 181 ? -10.622 -14.911 11.755 1.00 86.69 181 ASP A N 1
ATOM 1339 C CA . ASP A 1 181 ? -10.434 -15.073 10.311 1.00 86.69 181 ASP A CA 1
ATOM 1340 C C . ASP A 1 181 ? -10.533 -13.707 9.591 1.00 86.69 181 ASP A C 1
ATOM 1342 O O . ASP A 1 181 ? -11.141 -12.777 10.135 1.00 86.69 181 ASP A O 1
ATOM 1346 N N . PRO A 1 182 ? -9.995 -13.565 8.361 1.00 79.88 182 PRO A N 1
ATOM 1347 C CA . PRO A 1 182 ? -9.954 -12.281 7.658 1.00 79.88 182 PRO A CA 1
ATOM 1348 C C . PRO A 1 182 ? -11.319 -11.607 7.470 1.00 79.88 182 PRO A C 1
ATOM 1350 O O . PRO A 1 182 ? -11.398 -10.377 7.505 1.00 79.88 182 PRO A O 1
ATOM 1353 N N . THR A 1 183 ? -12.390 -12.389 7.293 1.00 84.75 183 THR A N 1
ATOM 1354 C CA . THR A 1 183 ? -13.751 -11.865 7.106 1.00 84.75 183 THR A CA 1
ATOM 1355 C C . THR A 1 183 ? -14.252 -11.247 8.403 1.00 84.75 183 THR A C 1
ATOM 1357 O O . THR A 1 183 ? -14.714 -10.106 8.413 1.00 84.75 183 THR A O 1
ATOM 1360 N N . THR A 1 184 ? -14.095 -11.967 9.515 1.00 87.75 184 THR A N 1
ATOM 1361 C CA . THR A 1 184 ? -14.489 -11.480 10.840 1.00 87.75 184 THR A CA 1
ATOM 1362 C C . THR A 1 184 ? -13.654 -10.275 11.274 1.00 87.75 184 THR A C 1
ATOM 1364 O O . THR A 1 184 ? -14.215 -9.312 11.796 1.00 87.75 184 THR A O 1
ATOM 1367 N N . SER A 1 185 ? -12.338 -10.269 11.021 1.00 87.44 185 SER A N 1
ATOM 1368 C CA . SER A 1 185 ? -11.503 -9.092 11.300 1.00 87.44 185 SER A CA 1
ATOM 1369 C C . SER A 1 185 ? -11.952 -7.880 10.480 1.00 87.44 185 SER A C 1
ATOM 1371 O O . SER A 1 185 ? -12.033 -6.778 11.014 1.00 87.44 185 SER A O 1
ATOM 1373 N N . GLY A 1 186 ? -12.265 -8.072 9.192 1.00 84.56 186 GLY A N 1
ATOM 1374 C CA . GLY A 1 186 ? -12.765 -7.007 8.319 1.00 84.56 186 GLY A CA 1
ATOM 1375 C C . GLY A 1 186 ? -14.088 -6.421 8.810 1.00 84.56 186 GLY A C 1
ATOM 1376 O O . GLY A 1 186 ? -14.228 -5.204 8.898 1.00 84.56 186 GLY A O 1
ATOM 1377 N 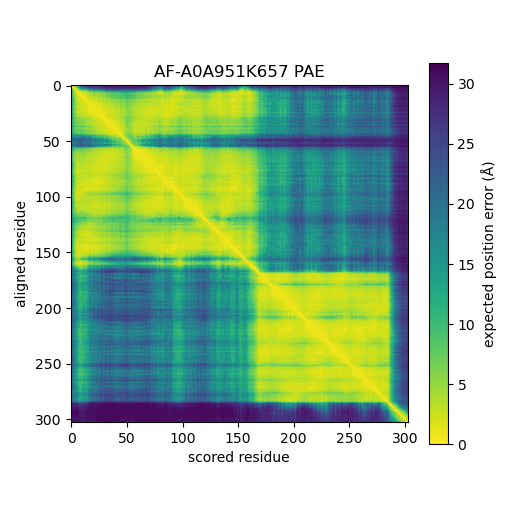N . TRP A 1 187 ? -15.027 -7.278 9.213 1.00 91.94 187 TRP A N 1
ATOM 1378 C CA . TRP A 1 187 ? -16.290 -6.840 9.805 1.00 91.94 187 TRP A CA 1
ATOM 1379 C C . TRP A 1 187 ? -16.086 -6.076 11.125 1.00 91.94 187 TRP A C 1
ATOM 1381 O O . TRP A 1 187 ? -16.685 -5.021 11.306 1.00 91.94 187 TRP A O 1
ATOM 1391 N N . LEU A 1 188 ? -15.202 -6.536 12.020 1.00 93.38 188 LEU A N 1
ATOM 1392 C CA . LEU A 1 188 ? -14.904 -5.831 13.277 1.00 93.38 188 LEU A CA 1
ATOM 1393 C C . LEU A 1 188 ? -14.285 -4.445 13.051 1.00 93.38 188 LEU A C 1
ATOM 1395 O O . LEU A 1 188 ? -14.620 -3.510 13.776 1.00 93.38 188 LEU A O 1
ATOM 1399 N N . ARG A 1 189 ? -13.427 -4.288 12.035 1.00 91.38 189 ARG A N 1
ATOM 1400 C CA . ARG A 1 189 ? -12.900 -2.969 11.645 1.00 91.38 189 ARG A CA 1
ATOM 1401 C C . ARG A 1 189 ? -14.007 -2.043 11.159 1.00 91.38 189 ARG A C 1
ATOM 1403 O O . ARG A 1 189 ? -14.077 -0.907 11.610 1.00 91.38 189 ARG A O 1
ATOM 1410 N N . ALA A 1 190 ? -14.920 -2.550 10.331 1.00 88.25 190 ALA A N 1
ATOM 1411 C CA .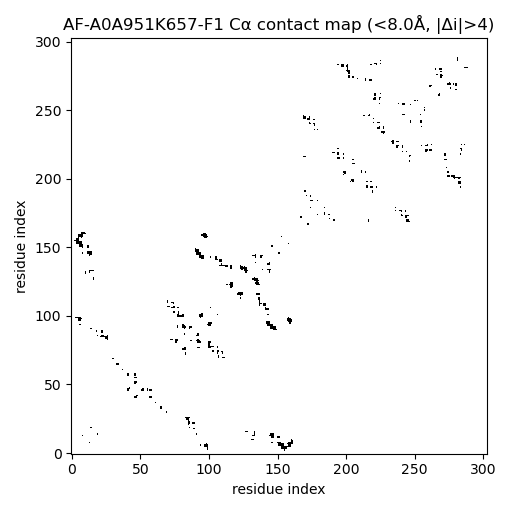 ALA A 1 190 ? -16.084 -1.780 9.899 1.00 88.25 190 ALA A CA 1
ATOM 1412 C C . ALA A 1 190 ? -16.971 -1.361 11.091 1.00 88.25 190 ALA A C 1
ATOM 1414 O O . ALA A 1 190 ? -17.465 -0.237 11.130 1.00 88.25 190 ALA A O 1
ATOM 1415 N N . VAL A 1 191 ? -17.134 -2.227 12.101 1.00 92.31 191 VAL A N 1
ATOM 1416 C CA . VAL A 1 191 ? -17.829 -1.881 13.357 1.00 92.31 191 VAL A CA 1
ATOM 1417 C C . VAL A 1 191 ? -17.089 -0.774 14.123 1.00 92.31 191 VAL A C 1
ATOM 1419 O O . VAL A 1 191 ? -17.731 0.154 14.622 1.00 92.31 191 VAL A O 1
ATOM 1422 N N . ALA A 1 192 ? -15.757 -0.827 14.205 1.00 90.75 192 ALA A N 1
ATOM 1423 C CA . ALA A 1 192 ? -14.951 0.217 14.843 1.00 90.75 192 ALA A CA 1
ATOM 1424 C C . ALA A 1 192 ? -15.087 1.570 14.127 1.00 90.75 192 ALA A C 1
ATOM 1426 O O . ALA A 1 192 ? -15.361 2.582 14.774 1.00 90.75 192 ALA A O 1
ATOM 1427 N N . GLU A 1 193 ? -15.006 1.583 12.796 1.00 88.19 193 GLU A N 1
ATOM 1428 C CA . GLU A 1 193 ? -15.239 2.782 11.983 1.00 88.19 193 GLU A CA 1
ATOM 1429 C C . GLU A 1 193 ? -16.649 3.343 12.217 1.00 88.19 193 GLU A C 1
ATOM 1431 O O . GLU A 1 193 ? -16.814 4.525 12.535 1.00 88.19 193 GLU A O 1
ATOM 1436 N N . GLN A 1 194 ? -17.673 2.484 12.162 1.00 90.88 194 GLN A N 1
ATOM 1437 C CA . GLN A 1 194 ? -19.065 2.882 12.366 1.00 90.88 194 GLN A CA 1
ATOM 1438 C C . GLN A 1 194 ? -19.326 3.423 13.779 1.00 90.88 194 GLN A C 1
ATOM 1440 O O . GLN A 1 194 ? -20.169 4.304 13.944 1.00 90.88 194 GLN A O 1
ATOM 1445 N N . THR A 1 195 ? -18.599 2.948 14.795 1.00 92.94 195 THR A N 1
ATOM 1446 C CA . THR A 1 195 ? -18.714 3.450 16.176 1.00 92.94 195 THR A CA 1
ATOM 1447 C C . THR A 1 195 ? -18.467 4.957 16.239 1.00 92.94 195 THR A C 1
ATOM 1449 O O . THR A 1 195 ? -19.240 5.680 16.865 1.00 92.94 195 THR A O 1
ATOM 1452 N N . THR A 1 196 ? -17.430 5.454 15.559 1.00 90.56 196 THR A N 1
ATOM 1453 C CA . THR A 1 196 ? -17.101 6.890 15.582 1.00 90.56 196 THR A CA 1
ATOM 1454 C C . THR A 1 196 ? -18.191 7.739 14.929 1.00 90.56 196 THR A C 1
ATOM 1456 O O . THR A 1 196 ? -18.582 8.770 15.474 1.00 90.56 196 THR A O 1
ATOM 1459 N N . VAL A 1 197 ? -18.759 7.254 13.821 1.00 89.25 197 VAL A N 1
ATOM 1460 C CA . VAL A 1 197 ? -19.889 7.896 13.135 1.00 89.25 197 VAL A CA 1
ATOM 1461 C C . VAL A 1 197 ? -21.120 7.931 14.039 1.00 89.25 197 VAL A C 1
ATOM 1463 O O . VAL A 1 197 ? -21.798 8.951 14.135 1.00 89.25 197 VAL A O 1
ATOM 1466 N N . ARG A 1 198 ? -21.407 6.832 14.745 1.00 93.44 198 ARG A N 1
ATOM 1467 C CA . ARG A 1 198 ? -22.520 6.777 15.699 1.00 93.44 198 ARG A CA 1
ATOM 1468 C C . ARG A 1 198 ? -22.323 7.738 16.866 1.00 93.44 198 ARG A C 1
ATOM 1470 O O . ARG A 1 198 ? -23.289 8.373 17.272 1.00 93.44 198 ARG A O 1
ATOM 1477 N N . LEU A 1 199 ? -21.100 7.888 17.375 1.00 93.19 199 LEU A N 1
ATOM 1478 C CA . LEU A 1 199 ? -20.787 8.870 18.417 1.00 93.19 199 LEU A CA 1
ATOM 1479 C C . LEU A 1 199 ? -20.998 10.311 17.944 1.00 93.19 199 LEU A C 1
ATOM 1481 O O . LEU A 1 199 ? -21.537 11.116 18.701 1.00 93.19 199 LEU A O 1
ATOM 1485 N N . ASP A 1 200 ? -20.639 10.631 16.697 1.00 92.75 200 ASP A N 1
ATOM 1486 C CA . ASP A 1 200 ? -20.870 11.964 16.126 1.00 92.75 200 ASP A CA 1
ATOM 1487 C C . ASP A 1 200 ? -22.362 12.336 16.107 1.00 92.75 200 ASP A C 1
ATOM 1489 O O . ASP A 1 200 ? -22.708 13.497 16.320 1.00 92.75 200 ASP A O 1
ATOM 1493 N N . VAL A 1 201 ? -23.248 11.353 15.913 1.00 91.81 201 VAL A N 1
ATOM 1494 C CA . VAL A 1 201 ? -24.705 11.551 15.965 1.00 91.81 201 VAL A CA 1
ATOM 1495 C C . VAL A 1 201 ? -25.227 11.528 17.406 1.00 91.81 201 VAL A C 1
ATOM 1497 O O . VAL A 1 201 ? -26.020 12.384 17.789 1.00 91.81 201 VAL A O 1
ATOM 1500 N N . ALA A 1 202 ? -24.791 10.557 18.211 1.00 92.12 202 ALA A N 1
ATOM 1501 C CA . ALA A 1 202 ? -25.290 10.340 19.567 1.00 92.12 202 ALA A CA 1
ATOM 1502 C C . ALA A 1 202 ? -24.881 11.455 20.537 1.00 92.12 202 ALA A C 1
ATOM 1504 O O . ALA A 1 202 ? -25.644 11.781 21.445 1.00 92.12 202 ALA A O 1
ATOM 1505 N N . ALA A 1 203 ? -23.686 12.024 20.372 1.00 92.75 203 ALA A N 1
ATOM 1506 C CA . ALA A 1 203 ? -23.135 13.034 21.266 1.00 92.75 203 ALA A CA 1
ATOM 1507 C C . ALA A 1 203 ? -22.164 13.972 20.525 1.00 92.75 203 ALA A C 1
ATOM 1509 O O . ALA A 1 203 ? -20.962 13.876 20.745 1.00 92.75 203 ALA A O 1
ATOM 1510 N N . PRO A 1 204 ? -22.627 14.938 19.709 1.00 91.25 204 PRO A N 1
ATOM 1511 C CA . PRO A 1 204 ? -21.770 15.754 18.829 1.00 91.25 204 PRO A CA 1
ATOM 1512 C C . PRO A 1 204 ? -20.598 16.495 19.506 1.00 91.25 204 PRO A C 1
ATOM 1514 O O . PRO A 1 204 ? -19.672 16.961 18.842 1.00 91.25 204 PRO A O 1
ATOM 1517 N N . SER A 1 205 ? -20.629 16.658 20.831 1.00 90.44 205 SER A N 1
ATOM 1518 C CA . SER A 1 205 ? -19.559 17.264 21.625 1.00 90.44 205 SER A CA 1
ATOM 1519 C C . SER A 1 205 ? -18.472 16.292 22.095 1.00 90.44 205 SER A C 1
ATOM 1521 O O . SER A 1 205 ? -17.488 16.771 22.653 1.00 90.44 205 SER A O 1
ATOM 1523 N N . TRP A 1 206 ? -18.601 14.978 21.873 1.00 92.25 206 TRP A N 1
ATOM 1524 C CA . TRP A 1 206 ? -17.712 13.944 22.432 1.00 92.25 206 TRP A CA 1
ATOM 1525 C C . TRP A 1 206 ? -16.233 14.164 22.091 1.00 92.25 206 TRP A C 1
ATOM 1527 O O . TRP A 1 206 ? -15.358 13.960 22.927 1.00 92.25 206 TRP A O 1
ATOM 1537 N N . ARG A 1 207 ? -15.945 14.686 20.891 1.00 91.19 207 ARG A N 1
ATOM 1538 C CA . ARG A 1 207 ? -14.578 15.002 20.442 1.00 91.19 207 ARG A CA 1
ATOM 1539 C C . ARG A 1 207 ? -13.901 16.122 21.237 1.00 91.19 207 ARG A C 1
ATOM 1541 O O . ARG A 1 207 ? -12.697 16.295 21.108 1.00 91.19 207 ARG A O 1
ATOM 1548 N N . ARG A 1 208 ? -14.662 16.905 22.011 1.00 86.75 208 ARG A N 1
ATOM 1549 C CA . ARG A 1 208 ? -14.142 17.958 22.902 1.00 86.75 208 ARG A CA 1
ATOM 1550 C C . ARG A 1 208 ? -13.921 17.468 24.339 1.00 86.75 208 ARG A C 1
ATOM 1552 O O . ARG A 1 208 ? -13.569 18.285 25.182 1.00 86.75 208 ARG A O 1
ATOM 1559 N N . GLY A 1 209 ? -14.188 16.191 24.623 1.00 83.88 209 GLY A N 1
ATOM 1560 C CA . GLY A 1 209 ? -13.932 15.584 25.930 1.00 83.88 209 GLY A CA 1
ATOM 1561 C C . GLY A 1 209 ? -12.438 15.464 26.241 1.00 83.88 209 GLY A C 1
ATOM 1562 O O . GLY A 1 209 ? -11.599 15.705 25.375 1.00 83.88 209 GLY A O 1
ATOM 1563 N N . GLU A 1 210 ? -12.119 15.082 27.479 1.00 83.44 210 GLU A N 1
ATOM 1564 C CA . GLU A 1 210 ? -10.735 14.969 27.969 1.00 83.44 210 GLU A CA 1
ATOM 1565 C C . GLU A 1 210 ? -9.903 13.960 27.167 1.00 83.44 210 GLU A C 1
ATOM 1567 O O . GLU A 1 210 ? -8.771 14.261 26.796 1.00 83.44 210 GLU A O 1
ATOM 1572 N N . ASP A 1 211 ? -10.482 12.796 26.848 1.00 88.25 211 ASP A N 1
ATOM 1573 C CA . ASP A 1 211 ? -9.843 11.773 26.017 1.00 88.25 211 ASP A CA 1
ATOM 1574 C C . ASP A 1 211 ? -10.828 11.184 24.984 1.00 88.25 211 ASP A C 1
ATOM 1576 O O . ASP A 1 211 ? -11.538 10.199 25.242 1.00 88.25 211 ASP A O 1
ATOM 1580 N N . PRO A 1 212 ? -10.900 11.781 23.781 1.00 88.56 212 PRO A N 1
ATOM 1581 C CA . PRO A 1 212 ? -11.749 11.279 22.708 1.00 88.56 212 PRO A CA 1
ATOM 1582 C C . PRO A 1 212 ? -11.352 9.868 22.252 1.00 88.56 212 PRO A C 1
ATOM 1584 O O . PRO A 1 212 ? -12.219 9.070 21.902 1.00 88.56 212 PRO A O 1
ATOM 1587 N N . ALA A 1 213 ? -10.061 9.524 22.266 1.00 88.56 213 ALA A N 1
ATOM 1588 C CA . ALA A 1 213 ? -9.600 8.223 21.788 1.00 88.56 213 ALA A CA 1
ATOM 1589 C C . ALA A 1 213 ? -10.094 7.095 22.704 1.00 88.56 213 ALA A C 1
ATOM 1591 O O . ALA A 1 213 ? -10.666 6.114 22.222 1.00 88.56 213 ALA A O 1
ATOM 1592 N N . VAL A 1 214 ? -9.958 7.268 24.021 1.00 91.00 214 VAL A N 1
ATOM 1593 C CA . VAL A 1 214 ? -10.494 6.324 25.013 1.00 91.00 214 VAL A CA 1
ATOM 1594 C C . VAL A 1 214 ? -12.019 6.253 24.931 1.00 91.00 214 VAL A C 1
ATOM 1596 O O . VAL A 1 214 ? -12.579 5.157 24.956 1.00 91.00 214 VAL A O 1
ATOM 1599 N N . THR A 1 215 ? -12.700 7.388 24.741 1.00 93.62 215 THR A N 1
ATOM 1600 C CA . THR A 1 215 ? -14.164 7.431 24.564 1.00 93.62 215 THR A CA 1
ATOM 1601 C C . THR A 1 215 ? -14.617 6.582 23.371 1.00 93.62 215 TH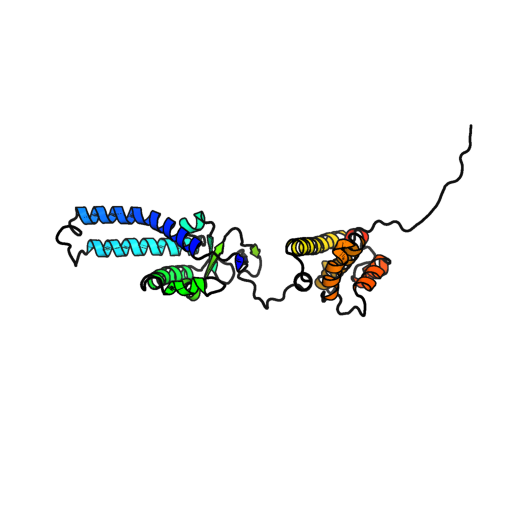R A C 1
ATOM 1603 O O . THR A 1 215 ? -15.512 5.745 23.505 1.00 93.62 215 THR A O 1
ATOM 1606 N N . ALA A 1 216 ? -13.970 6.736 22.210 1.00 92.88 216 ALA A N 1
ATOM 1607 C CA . ALA A 1 216 ? -14.273 5.956 21.010 1.00 92.88 216 ALA A CA 1
ATOM 1608 C C . ALA A 1 216 ? -14.007 4.455 21.203 1.00 92.88 216 ALA A C 1
ATOM 1610 O O . ALA A 1 216 ? -14.823 3.617 20.816 1.00 92.88 216 ALA A O 1
ATOM 1611 N N . GLN A 1 217 ? -12.897 4.109 21.852 1.00 94.31 217 GLN A N 1
ATOM 1612 C CA . GLN A 1 217 ? -12.526 2.727 22.158 1.00 94.31 217 GLN A CA 1
ATOM 1613 C C . GLN A 1 217 ? -13.508 2.050 23.124 1.00 94.31 217 GLN A C 1
ATOM 1615 O O . GLN A 1 217 ? -13.923 0.907 22.910 1.00 94.31 217 GLN A O 1
ATOM 1620 N N . ARG A 1 218 ? -13.927 2.756 24.178 1.00 95.38 218 ARG A N 1
ATOM 1621 C CA . ARG A 1 218 ? -14.929 2.269 25.132 1.00 95.38 218 ARG A CA 1
ATOM 1622 C C . ARG A 1 218 ? -16.300 2.109 24.484 1.00 95.38 218 ARG A C 1
ATOM 1624 O O . ARG A 1 218 ? -16.965 1.097 24.704 1.00 95.38 218 ARG A O 1
ATOM 1631 N N . ALA A 1 219 ? -16.690 3.051 23.628 1.00 95.25 219 ALA A N 1
ATOM 1632 C CA . ALA A 1 219 ? -17.913 2.960 22.840 1.00 95.25 219 ALA A CA 1
ATOM 1633 C C . ALA A 1 219 ? -17.900 1.744 21.898 1.00 95.25 219 ALA A C 1
ATOM 1635 O O . ALA A 1 219 ? -18.904 1.038 21.795 1.00 95.25 219 ALA A O 1
ATOM 1636 N N . PHE A 1 220 ? -16.754 1.448 21.275 1.00 96.12 220 PHE A N 1
ATOM 1637 C CA . PHE A 1 220 ? -16.578 0.251 20.453 1.00 96.12 220 PHE A CA 1
ATOM 1638 C C . PHE A 1 220 ? -16.749 -1.019 21.291 1.00 96.12 220 PHE A C 1
ATOM 1640 O O . PHE A 1 220 ? -17.501 -1.911 20.904 1.00 96.12 220 PHE A O 1
ATOM 1647 N N . CYS A 1 221 ? -16.123 -1.087 22.471 1.00 96.50 221 CYS A N 1
ATOM 1648 C CA . CYS A 1 221 ? -16.275 -2.222 23.386 1.00 96.50 221 CYS A CA 1
ATOM 1649 C C . CYS A 1 221 ? -17.738 -2.433 23.805 1.00 96.50 221 CYS A C 1
ATOM 1651 O O . CYS A 1 221 ? -18.227 -3.565 23.805 1.00 96.50 221 CYS A O 1
ATOM 1653 N N . LEU A 1 222 ? -18.454 -1.349 24.113 1.00 95.56 222 LEU A N 1
ATOM 1654 C CA . LEU A 1 222 ? -19.872 -1.396 24.462 1.00 95.56 222 LEU A CA 1
ATOM 1655 C C . LEU A 1 222 ? -20.728 -1.911 23.290 1.00 95.56 222 LEU A C 1
ATOM 1657 O O . LEU A 1 222 ? -21.587 -2.772 23.483 1.00 95.56 222 LEU A O 1
ATOM 1661 N N . LEU A 1 223 ? -20.446 -1.456 22.064 1.00 94.94 223 LEU A N 1
ATOM 1662 C CA . LEU A 1 223 ? -21.111 -1.940 20.853 1.00 94.94 223 LEU A CA 1
ATOM 1663 C C . LEU A 1 223 ? -20.816 -3.421 20.582 1.00 94.94 223 LEU A C 1
ATOM 1665 O O . LEU A 1 223 ? -21.729 -4.186 20.277 1.00 94.94 223 LEU A O 1
ATOM 1669 N N . VAL A 1 224 ? -19.568 -3.857 20.747 1.00 94.94 224 VAL A N 1
ATOM 1670 C CA . VAL A 1 224 ? -19.173 -5.269 20.627 1.00 94.94 224 VAL A CA 1
ATOM 1671 C C . VAL A 1 224 ? -19.913 -6.140 21.647 1.00 94.94 224 VAL A C 1
ATOM 1673 O O . VAL A 1 224 ? -20.386 -7.224 21.295 1.00 94.94 224 VAL A O 1
ATOM 1676 N N . ALA A 1 225 ? -20.080 -5.669 22.886 1.00 94.50 225 ALA A N 1
ATOM 1677 C CA . ALA A 1 225 ? -20.870 -6.373 23.894 1.00 94.50 225 ALA A CA 1
ATOM 1678 C C . ALA A 1 225 ? -22.351 -6.489 23.488 1.00 94.50 225 ALA A C 1
ATOM 1680 O O . ALA A 1 225 ? -22.926 -7.576 23.591 1.00 94.50 225 ALA A O 1
ATOM 1681 N N . ALA A 1 226 ? -22.951 -5.421 22.951 1.00 92.94 226 ALA A N 1
ATOM 1682 C CA . ALA A 1 226 ? -24.326 -5.449 22.446 1.00 92.94 226 ALA A CA 1
ATOM 1683 C C . ALA A 1 226 ? -24.490 -6.412 21.257 1.00 92.94 226 ALA A C 1
ATOM 1685 O O . ALA A 1 226 ? -25.439 -7.199 21.202 1.00 92.94 226 ALA A O 1
ATOM 1686 N N . LEU A 1 227 ? -23.519 -6.435 20.340 1.00 92.81 227 LEU A N 1
ATOM 1687 C CA . LEU A 1 227 ? -23.479 -7.393 19.235 1.00 92.81 227 LEU A CA 1
ATOM 1688 C C . LEU A 1 227 ? -23.364 -8.839 19.735 1.00 92.81 227 LEU A C 1
ATOM 1690 O O . LEU A 1 227 ? -23.982 -9.726 19.153 1.00 92.81 227 LEU A O 1
ATOM 1694 N N . GLY A 1 228 ? -22.645 -9.089 20.832 1.00 91.62 228 GLY A N 1
ATOM 1695 C CA . GLY A 1 228 ? -22.562 -10.412 21.461 1.00 91.62 228 GLY A CA 1
ATOM 1696 C C . GLY A 1 228 ? -23.885 -10.912 22.039 1.00 91.62 228 GLY A C 1
ATOM 1697 O O . GLY A 1 228 ? -24.124 -12.122 22.047 1.00 91.62 228 GLY A O 1
ATOM 1698 N N . VAL A 1 229 ? -24.766 -10.001 22.467 1.00 89.94 229 VAL A N 1
ATOM 1699 C CA . VAL A 1 229 ? -26.144 -10.332 22.864 1.00 89.94 229 VAL A CA 1
ATOM 1700 C C . VAL A 1 229 ? -26.989 -10.667 21.633 1.00 89.94 229 VAL A C 1
ATOM 1702 O O . VAL A 1 229 ? -27.721 -11.655 21.640 1.00 89.94 229 VAL A O 1
ATOM 1705 N N . ARG A 1 230 ? -26.854 -9.881 20.558 1.00 90.44 230 ARG A N 1
ATOM 1706 C CA . ARG A 1 230 ? -27.635 -10.040 19.320 1.00 90.44 230 ARG A CA 1
ATOM 1707 C C . ARG A 1 230 ? -27.222 -11.250 18.478 1.00 90.44 230 ARG A C 1
ATOM 1709 O O . ARG A 1 230 ? -28.067 -11.848 17.818 1.00 90.44 230 ARG A O 1
ATOM 1716 N N . TYR A 1 231 ? -25.943 -11.617 18.505 1.00 90.69 231 TYR A N 1
ATOM 1717 C CA . TYR A 1 231 ? -25.364 -12.687 17.693 1.00 90.69 231 TYR A CA 1
ATOM 1718 C C . TYR A 1 231 ? -24.636 -13.726 18.566 1.00 90.69 231 TYR A C 1
ATOM 1720 O O . TYR A 1 231 ? -23.400 -13.767 18.589 1.00 90.69 231 TYR A O 1
ATOM 1728 N N . PRO A 1 232 ? -25.372 -14.623 19.254 1.00 90.00 232 PRO A N 1
ATOM 1729 C CA . PRO A 1 232 ? -24.795 -15.585 20.199 1.00 90.00 232 PRO A CA 1
ATOM 1730 C C . PRO A 1 232 ? -23.709 -16.484 19.594 1.00 90.00 232 PRO A C 1
ATOM 1732 O O . PRO A 1 232 ? -22.746 -16.829 20.275 1.00 90.00 232 PRO A O 1
ATOM 1735 N N . ASN A 1 233 ? -23.819 -16.811 18.303 1.00 91.00 233 ASN A N 1
ATOM 1736 C CA . ASN A 1 233 ? -22.846 -17.647 17.591 1.00 91.00 233 ASN A CA 1
ATOM 1737 C C . ASN A 1 233 ? -21.461 -16.987 17.474 1.00 91.00 233 ASN A C 1
ATOM 1739 O O . ASN A 1 233 ? -20.447 -17.680 17.467 1.00 91.00 233 ASN A O 1
ATOM 1743 N N . HIS A 1 234 ? -21.401 -15.653 17.420 1.00 89.19 234 HIS A N 1
ATOM 1744 C CA . HIS A 1 234 ? -20.145 -14.900 17.332 1.00 89.19 234 HIS A CA 1
ATOM 1745 C C . HIS A 1 234 ? -19.602 -14.494 18.709 1.00 89.19 234 HIS A C 1
ATOM 1747 O O . HIS A 1 234 ? -18.447 -14.081 18.823 1.00 89.19 234 HIS A O 1
ATOM 1753 N N . ARG A 1 235 ? -20.391 -14.669 19.776 1.00 92.19 235 ARG A N 1
ATOM 1754 C CA . ARG A 1 235 ? -20.050 -14.276 21.149 1.00 92.19 235 ARG A CA 1
ATOM 1755 C C . ARG A 1 235 ? -18.668 -14.752 21.628 1.00 92.19 235 ARG A C 1
ATOM 1757 O O . ARG A 1 235 ? -17.963 -13.926 22.202 1.00 92.19 235 ARG A O 1
ATOM 1764 N N . PRO A 1 236 ? -18.208 -16.000 21.378 1.00 93.94 236 PRO A N 1
ATOM 1765 C CA . PRO A 1 236 ? -16.878 -16.430 21.822 1.00 93.94 236 PRO A CA 1
ATOM 1766 C C . PRO A 1 236 ? -15.738 -15.627 21.189 1.00 93.94 236 PRO A C 1
ATOM 1768 O O . PRO A 1 236 ? -14.711 -15.399 21.823 1.00 93.94 236 PRO A O 1
ATOM 1771 N N . VAL A 1 237 ? -15.912 -15.204 19.935 1.00 92.62 237 VAL A N 1
ATOM 1772 C CA . VAL A 1 237 ? -14.941 -14.371 19.221 1.00 92.62 237 VAL A CA 1
ATOM 1773 C C . VAL A 1 237 ? -14.953 -12.951 19.779 1.00 92.62 237 VAL A C 1
ATOM 1775 O O . VAL A 1 237 ? -13.897 -12.420 20.109 1.00 92.62 237 VAL A O 1
ATOM 1778 N N . LEU A 1 238 ? -16.143 -12.367 19.940 1.00 94.38 238 LEU A N 1
ATOM 1779 C CA . LEU A 1 238 ? -16.316 -11.013 20.475 1.00 94.38 238 LEU A CA 1
ATOM 1780 C C 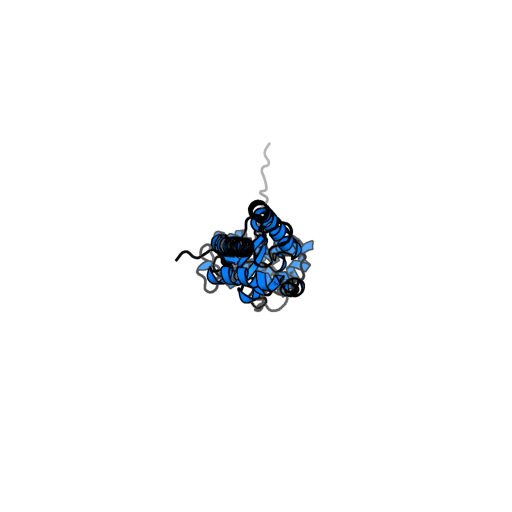. LEU A 1 238 ? -15.753 -10.892 21.894 1.00 94.38 238 LEU A C 1
ATOM 1782 O O . LEU A 1 238 ? -15.031 -9.946 22.191 1.00 94.38 238 LEU A O 1
ATOM 1786 N N . ARG A 1 239 ? -15.989 -11.899 22.742 1.00 95.19 239 ARG A N 1
ATOM 1787 C CA . ARG A 1 239 ? -15.418 -11.968 24.090 1.00 95.19 239 ARG A CA 1
ATOM 1788 C C . ARG A 1 239 ? -13.888 -11.925 24.070 1.00 95.19 239 ARG A C 1
ATOM 1790 O O . ARG A 1 239 ? -13.306 -11.145 24.809 1.00 95.19 239 ARG A O 1
ATOM 1797 N N . ARG A 1 240 ? -13.227 -12.669 23.172 1.00 95.25 240 ARG A N 1
ATOM 1798 C CA . ARG A 1 240 ? -11.755 -12.634 23.046 1.00 95.25 240 ARG A CA 1
ATOM 1799 C C . ARG A 1 240 ? -11.204 -11.267 22.640 1.00 95.25 240 ARG A C 1
ATOM 1801 O O . ARG A 1 240 ? -10.059 -10.979 22.988 1.00 95.25 240 ARG A O 1
ATOM 1808 N N . VAL A 1 241 ? -11.974 -10.478 21.887 1.00 95.19 241 VAL A N 1
ATOM 1809 C CA . VAL A 1 241 ? -11.624 -9.090 21.543 1.00 95.19 241 VAL A CA 1
ATOM 1810 C C . VAL A 1 241 ? -11.722 -8.214 22.792 1.00 95.19 241 VAL A C 1
ATOM 1812 O O . VAL A 1 241 ? -10.758 -7.532 23.119 1.00 95.19 241 VAL A O 1
ATOM 1815 N N . LEU A 1 242 ? -12.834 -8.289 23.533 1.00 95.94 242 LEU A N 1
ATOM 1816 C CA . LEU A 1 242 ? -13.028 -7.541 24.786 1.00 95.94 242 LEU A CA 1
ATOM 1817 C C . LEU A 1 242 ? -11.949 -7.881 25.831 1.00 95.94 242 LEU A C 1
ATOM 1819 O O . LEU A 1 242 ? -11.356 -6.991 26.439 1.00 95.94 242 LEU A O 1
ATOM 1823 N N . ASP A 1 243 ? -11.615 -9.163 25.977 1.00 94.62 243 ASP A N 1
ATOM 1824 C CA . ASP A 1 243 ? -10.583 -9.650 26.903 1.00 94.62 243 ASP A CA 1
ATOM 1825 C C . ASP A 1 243 ? -9.173 -9.120 26.585 1.00 94.62 243 ASP A C 1
ATOM 1827 O O . ASP A 1 243 ? -8.298 -9.152 27.444 1.00 94.62 243 ASP A O 1
ATOM 1831 N N . ARG A 1 244 ? -8.933 -8.627 25.364 1.00 93.25 244 ARG A N 1
ATOM 1832 C CA . ARG A 1 244 ? -7.639 -8.075 24.924 1.00 93.25 244 ARG A CA 1
ATOM 1833 C C . ARG A 1 244 ? -7.636 -6.560 24.755 1.00 93.25 244 ARG A C 1
ATOM 1835 O O . ARG A 1 244 ? -6.599 -5.995 24.424 1.00 93.25 244 ARG A O 1
ATOM 1842 N N . HIS A 1 245 ? -8.781 -5.908 24.917 1.00 95.06 245 HIS A N 1
ATOM 1843 C CA . HIS A 1 245 ? -8.906 -4.491 24.619 1.00 95.06 245 HIS A CA 1
ATOM 1844 C C . HIS A 1 245 ? -8.382 -3.630 25.776 1.00 95.06 245 HIS A C 1
ATOM 1846 O O . HIS A 1 245 ? -8.926 -3.695 26.877 1.00 95.06 245 HIS A O 1
ATOM 1852 N N . ALA A 1 246 ? -7.382 -2.782 25.510 1.00 92.56 246 ALA A N 1
ATOM 1853 C CA . ALA A 1 246 ? -6.706 -1.985 26.544 1.00 92.56 246 ALA A CA 1
ATOM 1854 C C . ALA A 1 246 ? -7.632 -0.979 27.256 1.00 92.56 246 ALA A C 1
ATOM 1856 O O . ALA A 1 246 ? -7.505 -0.728 28.446 1.00 92.56 246 ALA A O 1
ATOM 1857 N N . ALA A 1 247 ? -8.639 -0.449 26.552 1.00 92.31 247 ALA A N 1
ATOM 1858 C CA . ALA A 1 247 ? -9.661 0.432 27.141 1.00 92.31 247 ALA A CA 1
ATOM 1859 C C . ALA A 1 247 ? -10.531 -0.208 28.248 1.00 92.31 247 ALA A C 1
ATOM 1861 O O . ALA A 1 247 ? -11.385 0.480 28.808 1.00 92.31 247 ALA A O 1
ATOM 1862 N N . LEU A 1 248 ? -10.358 -1.510 28.510 1.00 94.31 248 LEU A N 1
ATOM 1863 C CA . LEU A 1 248 ? -11.019 -2.267 29.575 1.00 94.31 248 LEU A CA 1
ATOM 1864 C C . LEU A 1 248 ? -10.021 -2.779 30.626 1.00 94.31 248 LEU A C 1
ATOM 1866 O O . LEU A 1 248 ? -10.379 -3.632 31.436 1.00 94.31 248 LEU A O 1
ATOM 1870 N N . ASP A 1 249 ? -8.769 -2.318 30.604 1.00 92.31 249 ASP A N 1
ATOM 1871 C CA . ASP A 1 249 ? -7.754 -2.741 31.574 1.00 92.31 249 ASP A CA 1
ATOM 1872 C C . ASP A 1 249 ? -8.045 -2.225 32.989 1.00 92.31 249 ASP A C 1
ATOM 1874 O O . A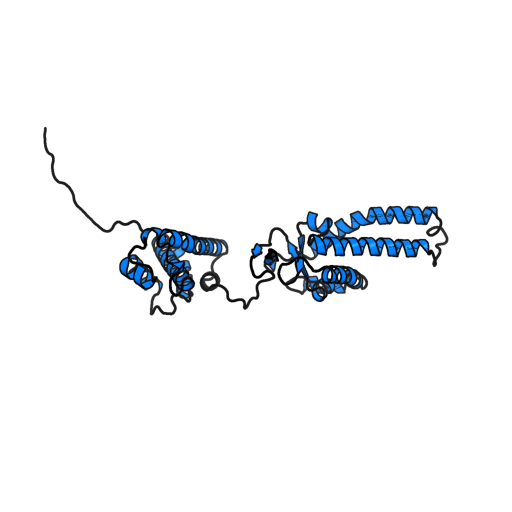SP A 1 249 ? -7.587 -2.826 33.956 1.00 92.31 249 ASP A O 1
ATOM 1878 N N . ASP A 1 250 ? -8.862 -1.174 33.119 1.00 91.56 250 ASP A N 1
ATOM 1879 C CA . ASP A 1 250 ? -9.384 -0.671 34.394 1.00 91.56 250 ASP A CA 1
ATOM 1880 C C . ASP A 1 250 ? -10.625 -1.429 34.900 1.00 91.56 250 ASP A C 1
ATOM 1882 O O . ASP A 1 250 ? -11.119 -1.151 35.993 1.00 91.56 250 ASP A O 1
ATOM 1886 N N . VAL A 1 251 ? -11.153 -2.380 34.121 1.00 92.62 251 VAL A N 1
ATOM 1887 C CA . VAL A 1 251 ? -12.340 -3.162 34.483 1.00 92.62 251 VAL A CA 1
ATOM 1888 C C . VAL A 1 251 ? -11.928 -4.488 35.117 1.00 92.62 251 VAL A C 1
ATOM 1890 O O . VAL A 1 251 ? -11.464 -5.407 34.437 1.00 92.62 251 VAL A O 1
ATOM 1893 N N . ASP A 1 252 ? -12.185 -4.616 36.416 1.00 87.75 252 ASP A N 1
ATOM 1894 C CA . ASP A 1 252 ? -11.953 -5.853 37.156 1.00 87.75 252 ASP A CA 1
ATOM 1895 C C . ASP A 1 252 ? -12.978 -6.951 36.808 1.00 87.75 252 ASP A C 1
ATOM 1897 O O . ASP A 1 252 ? -14.192 -6.729 36.745 1.00 87.75 252 ASP A O 1
ATOM 1901 N N . GLY A 1 253 ? -12.495 -8.187 36.659 1.00 90.44 253 GLY A N 1
ATOM 1902 C CA . GLY A 1 253 ? -13.335 -9.376 36.490 1.00 90.44 253 GLY A CA 1
ATOM 1903 C C . GLY A 1 253 ? -13.788 -9.647 35.050 1.00 90.44 253 GLY A C 1
ATOM 1904 O O . GLY A 1 253 ? -13.030 -9.495 34.095 1.00 90.44 253 GLY A O 1
ATOM 1905 N N . ASP A 1 254 ? -15.017 -10.154 34.884 1.00 92.56 254 ASP A N 1
ATOM 1906 C CA . ASP A 1 254 ? -15.556 -10.512 33.563 1.00 92.56 254 ASP A CA 1
ATOM 1907 C C . ASP A 1 254 ? -15.997 -9.243 32.811 1.00 92.56 254 ASP A C 1
ATOM 1909 O O . ASP A 1 254 ? -17.083 -8.703 33.046 1.00 92.56 254 ASP A O 1
ATOM 1913 N N . ARG A 1 255 ? -15.135 -8.783 31.896 1.00 94.56 255 ARG A N 1
ATOM 1914 C CA . ARG A 1 255 ? -15.323 -7.575 31.075 1.00 94.56 255 ARG A CA 1
ATOM 1915 C C . ARG A 1 255 ? -16.628 -7.597 30.281 1.00 94.56 255 ARG A C 1
ATOM 1917 O O . ARG A 1 255 ? -17.322 -6.587 30.193 1.00 94.56 255 ARG A O 1
ATOM 1924 N N . GLU A 1 256 ? -17.004 -8.751 29.734 1.00 93.94 256 GLU A N 1
ATOM 1925 C CA . GLU A 1 256 ? -18.253 -8.905 28.986 1.00 93.94 256 GLU A CA 1
ATOM 1926 C C . GLU A 1 256 ? -19.466 -8.714 29.906 1.00 93.94 256 GLU A C 1
ATOM 1928 O O . GLU A 1 256 ? -20.412 -8.004 29.561 1.00 93.94 256 GLU A O 1
ATOM 1933 N N . ARG A 1 257 ? -19.436 -9.310 31.104 1.00 93.62 257 ARG A N 1
ATOM 1934 C CA . ARG A 1 257 ? -20.493 -9.136 32.110 1.00 93.62 257 ARG A CA 1
ATOM 1935 C C . ARG A 1 257 ? -20.607 -7.682 32.564 1.00 93.62 257 ARG A C 1
ATOM 1937 O O . ARG A 1 257 ? -21.724 -7.185 32.691 1.00 93.62 257 ARG A O 1
ATOM 1944 N N . TYR A 1 258 ? -19.479 -7.010 32.788 1.00 95.62 258 TYR A N 1
ATOM 1945 C CA . TYR A 1 258 ? -19.454 -5.597 33.156 1.00 95.62 258 TYR A CA 1
ATOM 1946 C C . TYR A 1 258 ? -20.120 -4.729 32.085 1.00 95.62 258 TYR A C 1
ATOM 1948 O O . TYR A 1 258 ? -21.060 -3.995 32.390 1.00 95.62 258 TYR A O 1
ATOM 1956 N N . LEU A 1 259 ? -19.710 -4.876 30.822 1.00 95.25 259 LEU A N 1
ATOM 1957 C CA . LEU A 1 259 ? -20.278 -4.113 29.709 1.00 95.25 259 LEU A CA 1
ATOM 1958 C C . LEU A 1 259 ? -21.769 -4.393 29.522 1.00 95.25 259 LEU A C 1
ATOM 1960 O O . LEU A 1 259 ? -22.538 -3.471 29.281 1.00 95.25 259 LEU A O 1
ATOM 1964 N N . ARG A 1 260 ? -22.210 -5.642 29.703 1.00 92.31 260 ARG A N 1
ATOM 1965 C CA . ARG A 1 260 ? -23.641 -5.971 29.679 1.00 92.31 260 ARG A CA 1
ATOM 1966 C C . ARG A 1 260 ? -24.424 -5.253 30.775 1.00 92.31 260 ARG A C 1
ATOM 1968 O O . ARG A 1 260 ? -25.494 -4.743 30.486 1.00 92.31 260 ARG A O 1
ATOM 1975 N N . SER A 1 261 ? -23.861 -5.128 31.978 1.00 93.81 261 SER A N 1
ATOM 1976 C CA . SER A 1 261 ? -24.500 -4.344 33.045 1.00 93.81 261 SER A CA 1
ATOM 1977 C C . SER A 1 261 ? -24.612 -2.849 32.720 1.00 93.81 261 SER A C 1
ATOM 1979 O O . SER A 1 261 ? -25.479 -2.182 33.269 1.00 93.81 261 SER A O 1
ATOM 1981 N N . LEU A 1 262 ? -23.753 -2.319 31.838 1.00 94.06 262 LEU A N 1
ATOM 1982 C CA . LEU A 1 262 ? -23.884 -0.954 31.317 1.00 94.06 262 LEU A CA 1
ATOM 1983 C C . LEU A 1 262 ? -24.970 -0.855 30.241 1.00 94.06 262 LEU A C 1
ATOM 1985 O O . LEU A 1 262 ? -25.646 0.159 30.157 1.00 94.06 262 LEU A O 1
ATOM 1989 N N . LEU A 1 263 ? -25.174 -1.896 29.428 1.00 91.31 263 LEU A N 1
ATOM 1990 C CA . LEU A 1 263 ? -26.270 -1.913 28.450 1.00 91.31 263 LEU A CA 1
ATOM 1991 C C . LEU A 1 263 ? -27.649 -1.862 29.124 1.00 91.31 263 LEU A C 1
ATOM 1993 O O . LEU A 1 263 ? -28.579 -1.304 28.546 1.00 91.31 263 LEU A O 1
ATOM 1997 N N . ASP A 1 264 ? -27.758 -2.409 30.337 1.00 90.06 264 ASP A N 1
ATOM 1998 C CA . ASP A 1 264 ? -28.988 -2.405 31.135 1.00 90.06 264 ASP A CA 1
ATOM 1999 C C . ASP A 1 264 ? -29.242 -1.055 31.853 1.00 90.06 264 ASP A C 1
ATOM 2001 O O . ASP A 1 264 ? -30.360 -0.804 32.300 1.00 90.06 264 ASP A O 1
ATOM 2005 N N . ASP A 1 265 ? -28.233 -0.175 31.949 1.00 92.31 265 ASP A N 1
ATOM 2006 C CA . ASP A 1 265 ? -28.290 1.118 32.652 1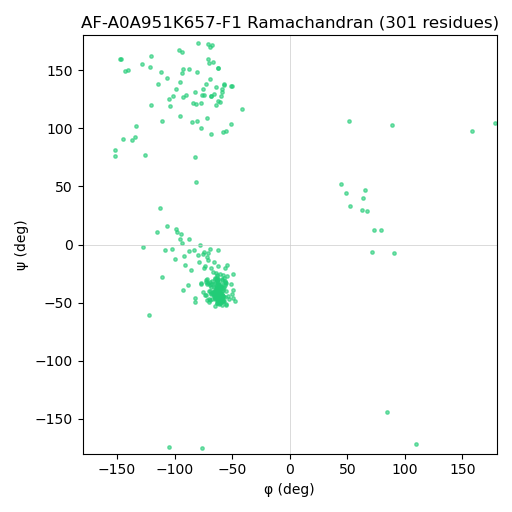.00 92.31 265 ASP A CA 1
ATOM 2007 C C . ASP A 1 265 ? -27.676 2.251 31.794 1.00 92.31 265 ASP A C 1
ATOM 2009 O O . ASP A 1 265 ? -26.462 2.498 31.836 1.00 92.31 265 ASP A O 1
ATOM 2013 N N . PRO A 1 266 ? -28.504 2.968 31.006 1.00 88.38 266 PRO A N 1
ATOM 2014 C CA . PRO A 1 266 ? -28.028 3.995 30.083 1.00 88.38 266 PRO A CA 1
ATOM 2015 C C . PRO A 1 266 ? -27.318 5.173 30.755 1.00 88.38 266 PRO A C 1
ATOM 2017 O O . PRO A 1 266 ? -26.419 5.765 30.154 1.00 88.38 266 PRO A O 1
ATOM 2020 N N . ASP A 1 267 ? -27.709 5.541 31.975 1.00 90.69 267 ASP A N 1
ATOM 2021 C CA . ASP A 1 267 ? -27.118 6.676 32.688 1.00 90.69 267 ASP A CA 1
ATOM 2022 C C . ASP A 1 267 ? -25.717 6.305 33.177 1.00 90.69 267 ASP A C 1
ATOM 2024 O O . ASP A 1 267 ? -24.751 7.041 32.948 1.00 90.69 267 ASP A O 1
ATOM 2028 N N . ARG A 1 268 ? -25.567 5.092 33.718 1.00 93.94 268 ARG A N 1
ATOM 2029 C CA . ARG A 1 268 ? -24.259 4.538 34.074 1.00 93.94 268 ARG A CA 1
ATOM 2030 C C . ARG A 1 268 ? -23.354 4.357 32.854 1.00 93.94 268 ARG A C 1
ATOM 2032 O O . ARG A 1 268 ? -22.156 4.625 32.946 1.00 93.94 268 ARG A O 1
ATOM 2039 N N . ALA A 1 269 ? -23.902 3.947 31.709 1.00 93.50 269 ALA A N 1
ATOM 2040 C CA . ALA A 1 269 ? -23.145 3.841 30.462 1.00 93.50 269 ALA A CA 1
ATOM 2041 C C . ALA A 1 269 ? -22.622 5.201 29.975 1.00 93.50 269 ALA A C 1
ATOM 2043 O O . ALA A 1 269 ? -21.455 5.297 29.594 1.00 93.50 269 ALA A O 1
ATOM 2044 N N . ARG A 1 270 ? -23.443 6.262 30.017 1.00 93.75 270 ARG A N 1
ATOM 2045 C CA . ARG A 1 270 ? -23.002 7.624 29.655 1.00 93.75 270 ARG A CA 1
ATOM 2046 C C . ARG A 1 270 ? -21.882 8.109 30.564 1.00 93.75 270 ARG A C 1
ATOM 2048 O O . ARG A 1 270 ? -20.866 8.580 30.055 1.00 93.75 270 ARG A O 1
ATOM 2055 N N . ALA A 1 271 ? -22.040 7.926 31.874 1.00 93.44 271 ALA A N 1
ATOM 2056 C CA . ALA A 1 271 ? -21.026 8.299 32.853 1.00 93.44 271 ALA A CA 1
ATOM 2057 C C . ALA A 1 271 ? -19.698 7.565 32.606 1.00 93.44 271 ALA A C 1
ATOM 2059 O O . ALA A 1 271 ? -18.640 8.189 32.598 1.00 93.44 271 ALA A O 1
ATOM 2060 N N . TRP A 1 272 ? -19.742 6.257 32.327 1.00 94.50 272 TRP A N 1
ATOM 2061 C CA . TRP A 1 272 ? -18.542 5.462 32.035 1.00 94.50 272 TRP A CA 1
ATOM 2062 C C . TRP A 1 272 ? -17.834 5.869 30.730 1.00 94.50 272 TRP A C 1
ATOM 2064 O O . TRP A 1 272 ? -16.603 5.822 30.642 1.00 94.50 272 TRP A O 1
ATOM 2074 N N . LEU A 1 273 ? -18.603 6.292 29.721 1.00 93.50 273 LEU A N 1
ATOM 2075 C CA . LEU A 1 273 ? -18.082 6.809 28.453 1.00 93.50 273 LEU A CA 1
ATOM 2076 C C . LEU A 1 273 ? -17.621 8.275 28.530 1.00 93.50 273 LEU A C 1
ATOM 2078 O O . LEU A 1 273 ? -17.040 8.755 27.563 1.00 93.50 273 LEU A O 1
ATOM 2082 N N . GLY A 1 274 ? -17.891 8.998 29.621 1.00 92.12 274 GLY A N 1
ATOM 2083 C CA . GLY A 1 274 ? -17.615 10.437 29.711 1.00 92.12 274 GLY A CA 1
ATOM 2084 C C . GLY A 1 274 ? -18.493 11.286 28.779 1.00 92.12 274 GLY A C 1
ATOM 2085 O O . GLY A 1 274 ? -18.068 12.340 28.306 1.00 92.12 274 GLY A O 1
ATOM 2086 N N . LEU A 1 275 ? -19.706 10.818 28.471 1.00 92.81 275 LEU A N 1
ATOM 2087 C CA . LEU A 1 275 ? -20.655 11.515 27.601 1.00 92.81 275 LEU A CA 1
ATOM 2088 C C . LEU A 1 275 ? -21.618 12.399 28.412 1.00 92.81 275 LEU A C 1
ATOM 2090 O O . LEU A 1 275 ? -21.944 12.056 29.547 1.00 92.81 275 LEU A O 1
ATOM 2094 N N . PRO A 1 276 ? -22.120 13.511 27.837 1.00 90.31 276 PRO A N 1
ATOM 2095 C CA . PRO A 1 276 ? -23.115 14.350 28.502 1.00 90.31 276 PRO A CA 1
ATOM 2096 C C . PRO A 1 276 ? -24.456 13.619 28.662 1.00 90.31 276 PRO A C 1
ATOM 2098 O O . PRO A 1 276 ? -24.795 12.756 27.852 1.00 90.31 276 PRO A O 1
ATOM 2101 N N . ASP A 1 277 ? -25.274 14.039 29.629 1.00 89.19 277 ASP A N 1
ATOM 2102 C CA . ASP A 1 277 ? -26.602 13.450 29.895 1.00 89.19 277 ASP A CA 1
ATOM 2103 C C . ASP A 1 277 ? -27.546 13.507 28.681 1.00 89.19 277 ASP A C 1
ATOM 2105 O O . ASP A 1 277 ? -28.424 12.662 28.507 1.00 89.19 277 ASP A O 1
ATOM 2109 N N . THR A 1 278 ? -27.333 14.477 27.788 1.00 89.19 278 THR A N 1
ATOM 2110 C CA . THR A 1 278 ? -28.082 14.639 26.534 1.00 89.19 278 THR A CA 1
ATOM 2111 C C . THR A 1 278 ? -27.711 13.618 25.455 1.00 89.19 278 THR A C 1
ATOM 2113 O O . THR A 1 278 ? -28.363 13.583 24.411 1.00 89.19 278 THR A O 1
ATOM 2116 N N . ALA A 1 279 ? -26.690 12.782 25.673 1.00 89.81 279 ALA A N 1
ATOM 2117 C CA . ALA A 1 279 ? -26.234 11.809 24.690 1.00 89.81 279 ALA A CA 1
ATOM 2118 C C . ALA A 1 279 ? -27.290 10.724 24.412 1.00 89.81 279 ALA A C 1
ATOM 2120 O O . ALA A 1 279 ? -27.807 10.060 25.319 1.00 89.81 279 ALA A O 1
ATOM 2121 N N . GLY A 1 280 ? -27.576 10.487 23.134 1.00 88.44 280 GLY A N 1
ATOM 2122 C CA . GLY A 1 280 ? -28.512 9.463 22.677 1.00 88.44 280 GLY A CA 1
ATOM 2123 C C . GLY A 1 280 ? -27.873 8.076 22.613 1.00 88.44 280 GLY A C 1
ATOM 2124 O O . GLY A 1 280 ? -27.601 7.592 21.521 1.00 88.44 280 GLY A O 1
ATOM 2125 N N . LEU A 1 281 ? -27.652 7.410 23.756 1.00 87.94 281 LEU A N 1
ATOM 2126 C CA . LEU A 1 281 ? -26.954 6.108 23.810 1.00 87.94 281 LEU A CA 1
ATOM 2127 C C . LEU A 1 281 ? -27.602 5.023 22.921 1.00 87.94 281 LEU A C 1
ATOM 2129 O O . LEU A 1 281 ? -26.909 4.183 22.354 1.00 87.94 281 LEU A O 1
ATOM 2133 N N . HIS A 1 282 ? -28.922 5.074 22.732 1.00 85.88 282 HIS A N 1
ATOM 2134 C CA . HIS A 1 282 ? -29.648 4.169 21.835 1.00 85.88 282 HIS A CA 1
ATOM 2135 C C . HIS A 1 282 ? -29.165 4.247 20.373 1.00 85.88 282 HIS A C 1
ATOM 2137 O O . HIS A 1 282 ? -29.181 3.231 19.686 1.00 85.88 282 HIS A O 1
ATOM 2143 N N . LEU A 1 283 ? -28.667 5.407 19.919 1.00 86.69 283 LEU A N 1
ATOM 2144 C CA . LEU A 1 283 ? -28.084 5.605 18.582 1.00 86.69 283 LEU A CA 1
ATOM 2145 C C . LEU A 1 283 ? -26.686 4.983 18.451 1.00 86.69 283 LEU A C 1
ATOM 2147 O O . LEU A 1 283 ? -26.210 4.734 17.344 1.00 86.69 283 LEU A O 1
ATOM 2151 N N . LEU A 1 284 ? -26.016 4.737 19.580 1.00 86.38 284 LEU A N 1
ATOM 2152 C CA . LEU A 1 284 ? -24.710 4.092 19.614 1.00 86.38 284 LEU A CA 1
ATOM 2153 C C . LEU A 1 284 ? -24.839 2.569 19.527 1.00 86.38 284 LEU A C 1
ATOM 2155 O O . LEU A 1 284 ? -24.173 1.942 18.705 1.00 86.38 284 LEU A O 1
ATOM 2159 N N . VAL A 1 285 ? -25.702 1.971 20.351 1.00 83.44 285 VAL A N 1
ATOM 2160 C CA . VAL A 1 285 ? -25.772 0.510 20.537 1.00 83.44 285 VAL A CA 1
ATOM 2161 C C . VAL A 1 285 ? -26.928 -0.186 19.816 1.00 83.44 285 VAL A C 1
ATOM 2163 O O . VAL A 1 285 ? -26.971 -1.413 19.823 1.00 83.44 285 VAL A O 1
ATOM 2166 N N . ASP A 1 286 ? -27.822 0.559 19.152 1.00 69.62 286 ASP A N 1
ATOM 2167 C CA . ASP A 1 286 ? -29.055 0.034 18.536 1.00 69.62 286 ASP A CA 1
ATOM 2168 C C . ASP A 1 286 ? -29.804 -0.937 19.469 1.00 69.62 286 ASP A C 1
ATOM 2170 O O . ASP A 1 286 ? -30.110 -2.076 19.104 1.00 69.62 286 ASP A O 1
ATOM 2174 N N . ALA A 1 287 ? -30.071 -0.516 20.706 1.00 49.00 287 ALA A N 1
ATOM 2175 C CA . ALA A 1 287 ? -30.938 -1.276 21.599 1.00 49.00 287 ALA A CA 1
ATOM 2176 C C . ALA A 1 287 ? -32.409 -0.951 21.278 1.00 49.00 287 ALA A C 1
ATOM 2178 O O . ALA A 1 287 ? -32.754 0.234 21.207 1.00 49.00 287 ALA A O 1
ATOM 2179 N N . PRO A 1 288 ? -33.301 -1.947 21.110 1.00 40.78 288 PRO A N 1
ATOM 2180 C CA . PRO A 1 288 ? -34.725 -1.677 21.201 1.00 40.78 288 PRO A CA 1
ATOM 2181 C C . PRO A 1 28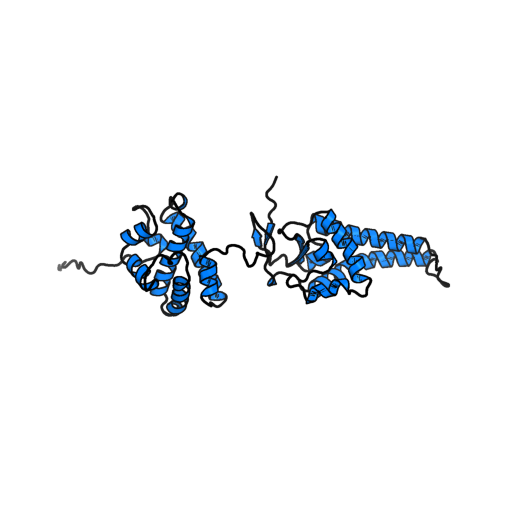8 ? -35.008 -1.220 22.635 1.00 40.78 288 PRO A C 1
ATOM 2183 O O . PRO A 1 288 ? -34.738 -1.939 23.597 1.00 40.78 288 PRO A O 1
ATOM 2186 N N . VAL A 1 289 ? -35.530 -0.005 22.779 1.00 38.78 289 VAL A N 1
ATOM 2187 C CA . VAL A 1 289 ? -36.194 0.414 24.011 1.00 38.78 289 VAL A CA 1
ATOM 2188 C C . VAL A 1 289 ? -37.479 -0.396 24.086 1.00 38.78 289 VAL A C 1
ATOM 2190 O O . VAL A 1 289 ? -38.453 -0.015 23.460 1.00 38.78 289 VAL A O 1
ATOM 2193 N N . ASP A 1 290 ? -37.466 -1.521 24.795 1.00 37.94 290 ASP A N 1
ATOM 2194 C CA . ASP A 1 290 ? -38.687 -2.158 25.291 1.00 37.94 290 ASP A CA 1
ATOM 2195 C C . ASP A 1 290 ? -38.385 -2.942 26.573 1.00 37.94 290 ASP A C 1
ATOM 2197 O O . ASP A 1 290 ? -38.208 -4.160 26.596 1.00 37.94 290 ASP A O 1
ATOM 2201 N N . ALA A 1 291 ? -38.348 -2.200 27.677 1.00 37.78 291 ALA A N 1
ATOM 2202 C CA . ALA A 1 291 ? -38.614 -2.724 29.005 1.00 37.78 291 ALA A CA 1
ATOM 2203 C C . ALA A 1 291 ? -39.948 -2.126 29.473 1.00 37.78 291 ALA A C 1
ATOM 2205 O O . ALA A 1 291 ? -40.014 -0.944 29.804 1.00 37.78 291 ALA A O 1
ATOM 2206 N N . GLY A 1 292 ? -41.023 -2.922 29.499 1.00 31.81 292 GLY A N 1
ATOM 2207 C CA . GLY A 1 292 ? -42.273 -2.493 30.132 1.00 31.81 292 GLY A CA 1
ATOM 2208 C C . GLY A 1 292 ? -43.523 -3.223 29.663 1.00 31.81 292 GLY A C 1
ATOM 2209 O O . GLY A 1 292 ? -44.144 -2.856 28.672 1.00 31.81 292 GLY A O 1
ATOM 2210 N N . GLY A 1 293 ? -43.940 -4.229 30.429 1.00 32.84 293 GLY A N 1
ATOM 2211 C CA . GLY A 1 293 ? -45.241 -4.861 30.276 1.00 32.84 293 GLY A CA 1
ATOM 2212 C C . GLY A 1 293 ? -46.427 -3.914 30.515 1.00 32.84 293 GLY A C 1
ATOM 2213 O O . GLY A 1 293 ? -46.378 -2.984 31.316 1.00 32.84 293 GLY A O 1
ATOM 2214 N N . SER A 1 294 ? -47.527 -4.256 29.843 1.00 39.53 294 SER A N 1
ATOM 2215 C CA . SER A 1 294 ? -48.927 -4.043 30.230 1.00 39.53 294 SER A CA 1
ATOM 2216 C C . SER A 1 294 ? -49.384 -2.634 30.641 1.00 39.53 294 SER A C 1
ATOM 2218 O O . SER A 1 294 ? -49.303 -2.255 31.808 1.00 39.53 294 SER A O 1
ATOM 2220 N N . ARG A 1 295 ? -50.146 -1.987 29.749 1.00 34.22 295 ARG A N 1
ATOM 2221 C CA . ARG A 1 295 ? -51.501 -1.521 30.093 1.00 34.22 295 ARG A CA 1
ATOM 2222 C C . ARG A 1 295 ? -52.478 -1.884 28.982 1.00 34.22 295 ARG A C 1
ATOM 2224 O O . ARG A 1 295 ? -52.548 -1.245 27.941 1.00 34.22 295 ARG A O 1
ATOM 2231 N N . HIS A 1 296 ? -53.229 -2.940 29.253 1.00 39.72 296 HIS A N 1
ATOM 2232 C CA . HIS A 1 296 ? -54.502 -3.243 28.623 1.00 39.72 296 HIS A CA 1
ATOM 2233 C C . HIS A 1 296 ? -55.494 -2.111 28.947 1.00 39.72 296 HIS A C 1
ATOM 2235 O O . HIS A 1 296 ? -55.719 -1.856 30.133 1.00 39.72 296 HIS A O 1
ATOM 2241 N N . PRO A 1 297 ? -56.114 -1.431 27.968 1.00 37.97 297 PRO A N 1
ATOM 2242 C CA . PRO A 1 297 ? -57.351 -0.727 28.224 1.00 37.97 297 PRO A CA 1
ATOM 2243 C C . PRO A 1 297 ? -58.491 -1.734 28.087 1.00 37.97 297 PRO A C 1
ATOM 2245 O O . PRO A 1 297 ? -58.863 -2.156 26.992 1.00 37.97 297 PRO A O 1
ATOM 2248 N N . ALA A 1 298 ? -59.028 -2.123 29.239 1.00 41.38 298 ALA A N 1
ATOM 2249 C CA . ALA A 1 298 ? -60.329 -2.749 29.330 1.00 41.38 298 ALA A CA 1
ATOM 2250 C C . ALA A 1 298 ? -61.402 -1.839 28.704 1.00 41.38 298 ALA A C 1
ATOM 2252 O O . ALA A 1 298 ? -61.448 -0.640 28.974 1.00 41.38 298 ALA A O 1
ATOM 2253 N N . GLY A 1 299 ? -62.310 -2.454 27.947 1.00 40.59 299 GLY A N 1
ATOM 2254 C CA . GLY A 1 299 ? -63.692 -2.004 27.828 1.00 40.59 299 GLY A CA 1
ATOM 2255 C C . GLY A 1 299 ? -64.005 -0.981 26.736 1.00 40.59 299 GLY A C 1
ATOM 2256 O O . GLY A 1 299 ? -63.946 0.227 26.949 1.00 40.59 299 GLY A O 1
ATOM 2257 N N . ARG A 1 300 ? -64.594 -1.475 25.644 1.00 37.41 300 ARG A N 1
ATOM 2258 C CA . ARG A 1 300 ? -65.894 -0.951 25.207 1.00 37.41 300 ARG A CA 1
ATOM 2259 C C . ARG A 1 300 ? -66.737 -2.069 24.618 1.00 37.41 300 ARG A C 1
ATOM 2261 O O . ARG A 1 300 ? -66.703 -2.368 23.434 1.00 37.41 300 ARG A O 1
ATOM 2268 N N . ASP A 1 301 ? -67.501 -2.655 25.522 1.00 50.59 301 ASP A N 1
ATOM 2269 C CA . ASP A 1 301 ? -68.808 -3.206 25.229 1.00 50.59 301 ASP A CA 1
ATOM 2270 C C . ASP A 1 301 ? -69.705 -2.067 24.707 1.00 50.59 301 ASP A C 1
ATOM 2272 O O . ASP A 1 301 ? -69.748 -0.998 25.332 1.00 50.59 301 ASP A O 1
ATOM 2276 N N . ARG A 1 302 ? -70.351 -2.260 23.548 1.00 46.72 302 ARG A N 1
ATOM 2277 C CA . ARG A 1 302 ? -71.618 -1.626 23.128 1.00 46.72 302 ARG A CA 1
ATOM 2278 C C . ARG A 1 302 ? -72.013 -2.073 21.710 1.00 46.72 302 ARG A C 1
ATOM 2280 O O . ARG A 1 302 ? -71.536 -1.491 20.744 1.00 46.72 302 ARG A O 1
ATOM 2287 N N . ARG A 1 303 ? -73.012 -2.964 21.708 1.00 48.34 303 ARG A N 1
ATOM 2288 C CA . ARG A 1 303 ? -74.135 -3.128 20.760 1.00 48.34 303 ARG A CA 1
ATOM 2289 C C . ARG A 1 303 ? -73.856 -3.659 19.360 1.00 48.34 303 ARG A C 1
ATOM 2291 O O . ARG A 1 303 ? -73.092 -3.024 18.612 1.00 48.34 303 ARG A O 1
#

Mean predicted aligned error: 12.73 Å

Radius of gyration: 31.02 Å; Cα contacts (8 Å, |Δi|>4): 383; chains: 1; bounding box: 111×41×81 Å

Foldseek 3Di:
DPLAWFWAFALVQFDAPVLVVQLVVVLVVVLVVVVVVLVVVCVVVVCCPPPHDPPSVSVVVSVVVSLCVSLVQQLVCQQPPQDHPSCVVSQKGKAAQFRHRQHSVLSSQLSVVVVVCPVVVNVQQPCLVVPSQSAGVSCVVSRMGMGRNVRIDTDRPTHHYDDPPPPDQLLLVLLVQLVDDPVSSVVLVVLLVVLVVLCCVQAVCLVVDPDSSLLSLLLSLLLLLLVCVVPVVCVSSSQSSQVRRPSCVVPPDRSSVVSVVCVVPVVVVCVSSVGDPSGRSCSSRVDPPDDDDDDDDDDDDDD

pLDDT: mean 85.52, std 13.94, range [31.81, 96.5]

Secondary structure (DSSP, 8-state):
-----EEE--GGGBPPHHHHHHHHHHHHHHHHHHHHHHHHHHHHTTSSSSS--TT-HHHHHHHHHHHHHHHHHHHHHHHHHS--HHHHHTTEEEEETTSSPPPHHHHHHHHHHHHHHHTTTTGGGTHHHHSTT---HHHHHHTEEEEEGGGPEEESS--BSPPTTS---HHHHHHHHTT--HHHHHHHHHHHHHHHHHHHHH-TTGGGSS-HHHHHHHHHHHHHHHHHHH-TTTHHHHHHHHTT-GGGTT--S-HHHHHHHHHT-HHHHHHHHT--TT--HHHHH------------------

Nearest PDB structures (foldseek):
  7t92-assembly1_A  TM=5.990E-01  e=4.107E-02  Thermothelomyces thermophilus ATCC 42464
  7t92-assembly1_C  TM=5.765E-01  e=6.508E-01  Thermothelomyces thermophilus ATCC 42464
  7t92-assembly1_B  TM=6.132E-01  e=1.332E+00  Thermothelomyces thermophilus ATCC 42464

Sequence (303 aa):
MTSGRRARWSTAAVAAPAERGAAWLIDTAIFWVVWVAGTILLVETGELGDPPRWTAPRALVWLAVVWVLSRGYDALSVASWGSTAGRAVLGIEVRDRGGGLPTRPAAFTRSMLRTLAVLPLGAGLVPLWTDPQRRGVHDRVAGTVVVRAAAIEVADAAGGLPDPDEPTEPTELAIRGAGTDPTTSGWLRAVAEQTTVRLDVAAPSWRRGEDPAVTAQRAFCLLVAALGVRYPNHRPVLRRVLDRHAALDDVDGDRERYLRSLLDDPDRARAWLGLPDTAGLHLLVDAPVDAGGSRHPAGRDRR